Protein AF-A0AAX1EI30-F1 (afdb_monomer)

pLDDT: mean 72.77, std 22.68, range [23.23, 97.69]

Organism: NCBI:txid454

Solvent-accessible surface area (backbone atoms only — not comparable to full-atom values): 12894 Å² total; per-residue (Å²): 139,82,88,81,85,79,92,68,97,64,55,78,73,61,45,62,71,63,44,57,98,33,51,66,46,80,46,47,75,87,53,72,47,40,63,89,72,44,74,90,41,68,55,44,32,42,35,32,79,26,68,71,61,74,42,44,46,60,69,54,32,57,75,72,69,28,45,79,46,69,39,59,49,74,57,14,66,62,52,25,53,49,53,52,52,51,50,56,53,49,28,64,76,66,75,44,86,73,53,33,33,15,39,32,21,72,48,61,39,29,44,40,33,52,51,51,42,46,73,74,67,26,48,74,47,48,30,29,68,69,55,28,72,77,33,85,88,47,80,46,52,63,73,74,73,36,72,81,27,44,21,39,40,51,48,57,74,72,38,78,57,78,96,67,35,38,50,61,50,54,50,49,50,52,51,56,55,60,71,60,47,85,80,65,84,85,72,59,92,82,49,60,87,80,31,82,72,46,61,75,44,71,44,102,88,43,43,38,45,47,53,52,80,65,86,71,80,82,124

Structure (mmCIF, N/CA/C/O backbone):
data_AF-A0AAX1EI30-F1
#
_entry.id   AF-A0AAX1EI30-F1
#
loop_
_atom_site.group_PDB
_atom_site.id
_atom_site.type_symbol
_atom_site.label_atom_id
_atom_site.label_alt_id
_atom_site.label_comp_id
_atom_site.label_asym_id
_atom_site.label_entity_id
_atom_site.label_seq_id
_atom_site.pdbx_PDB_ins_code
_atom_site.Cartn_x
_atom_site.Cartn_y
_atom_site.Cartn_z
_atom_site.occupancy
_atom_site.B_iso_or_equiv
_atom_site.auth_seq_id
_atom_site.auth_comp_id
_atom_site.auth_asym_id
_atom_site.auth_atom_id
_atom_site.pdbx_PDB_model_num
ATOM 1 N N . MET A 1 1 ? -25.349 25.637 19.243 1.00 35.62 1 MET A N 1
ATOM 2 C CA . MET A 1 1 ? -24.523 24.411 19.250 1.00 35.62 1 MET A CA 1
ATOM 3 C C . MET A 1 1 ? -23.379 24.646 18.282 1.00 35.62 1 MET A C 1
ATOM 5 O O . MET A 1 1 ? -23.599 24.624 17.081 1.00 35.62 1 MET A O 1
ATOM 9 N N . GLY A 1 2 ? -22.227 25.076 18.799 1.00 38.25 2 GLY A N 1
ATOM 10 C CA . GLY A 1 2 ? -21.063 25.417 17.982 1.00 38.25 2 GLY A CA 1
ATOM 11 C C . GLY A 1 2 ? -20.111 24.235 17.951 1.00 38.25 2 GLY A C 1
ATOM 12 O O . GLY A 1 2 ? -19.597 23.856 18.999 1.00 38.25 2 GLY A O 1
ATOM 13 N N . ASN A 1 3 ? -19.891 23.660 16.773 1.00 37.97 3 ASN A N 1
ATOM 14 C CA . ASN A 1 3 ? -18.887 22.620 16.581 1.00 37.97 3 ASN A CA 1
ATOM 15 C C . ASN A 1 3 ? -17.507 23.277 16.705 1.00 37.97 3 ASN A C 1
ATOM 17 O O . ASN A 1 3 ? -17.067 23.973 15.790 1.00 37.97 3 ASN A O 1
ATOM 21 N N . ARG A 1 4 ? -16.860 23.123 17.865 1.00 37.84 4 ARG A N 1
ATOM 22 C CA . ARG A 1 4 ? -15.484 23.573 18.085 1.00 37.84 4 ARG A CA 1
ATOM 23 C C . ARG A 1 4 ? -14.547 22.468 17.611 1.00 37.84 4 ARG A C 1
ATOM 25 O O . ARG A 1 4 ? -14.410 21.449 18.275 1.00 37.84 4 ARG A O 1
ATOM 32 N N . TRP A 1 5 ? -13.938 22.671 16.453 1.00 36.72 5 TRP A N 1
ATOM 33 C CA . TRP A 1 5 ? -12.822 21.854 15.993 1.00 36.72 5 TRP A CA 1
ATOM 34 C C . TRP A 1 5 ? -11.542 22.467 16.560 1.00 36.72 5 TRP A C 1
ATOM 36 O O . TRP A 1 5 ? -11.314 23.662 16.375 1.00 36.72 5 TRP A O 1
ATOM 46 N N . PHE A 1 6 ? -10.733 21.674 17.258 1.00 40.47 6 PHE A N 1
ATOM 47 C CA . PHE A 1 6 ? -9.406 22.081 17.710 1.00 40.47 6 PHE A CA 1
ATOM 48 C C . PHE A 1 6 ? -8.364 21.155 17.076 1.00 40.47 6 PHE A C 1
ATOM 50 O O . PHE A 1 6 ? -8.423 19.941 17.254 1.00 40.47 6 PHE A O 1
ATOM 57 N N . GLU A 1 7 ? -7.411 21.728 16.343 1.00 40.75 7 GLU A N 1
ATOM 58 C CA . GLU A 1 7 ? -6.121 21.092 16.069 1.00 40.75 7 GLU A CA 1
ATOM 59 C C . GLU A 1 7 ? -5.206 21.467 17.232 1.00 40.75 7 GLU A C 1
ATOM 61 O O . GLU A 1 7 ? -4.892 22.642 17.418 1.00 40.75 7 GLU A O 1
ATOM 66 N N . ILE A 1 8 ? -4.819 20.498 18.058 1.00 49.53 8 ILE A N 1
ATOM 67 C CA . ILE A 1 8 ? -3.919 20.751 19.181 1.00 49.53 8 ILE A CA 1
ATOM 68 C C . ILE A 1 8 ? -2.704 19.824 19.022 1.00 49.53 8 ILE A C 1
ATOM 70 O O . ILE A 1 8 ? -2.881 18.620 18.808 1.00 49.53 8 ILE A O 1
ATOM 74 N N . PRO A 1 9 ? -1.465 20.328 19.140 1.00 48.88 9 PRO A N 1
ATOM 75 C CA . PRO A 1 9 ? -0.308 19.482 19.389 1.00 48.88 9 PRO A CA 1
ATOM 76 C C . PRO A 1 9 ? -0.346 19.080 20.872 1.00 48.88 9 PRO A C 1
ATOM 78 O O . PRO A 1 9 ? 0.298 19.703 21.708 1.00 48.88 9 PRO A O 1
ATOM 81 N N . ILE A 1 10 ? -1.197 18.112 21.221 1.00 54.22 10 ILE A N 1
ATOM 82 C CA . ILE A 1 10 ? -1.467 17.766 22.624 1.00 54.22 10 ILE A CA 1
ATOM 83 C C . ILE A 1 10 ? -0.343 16.871 23.152 1.00 54.22 10 ILE A C 1
ATOM 85 O O . ILE A 1 10 ? -0.020 15.850 22.539 1.00 54.22 10 ILE A O 1
ATOM 89 N N . LEU A 1 11 ? 0.237 17.224 24.303 1.00 54.97 11 LEU A N 1
ATOM 90 C CA . LEU A 1 11 ? 1.032 16.283 25.096 1.00 54.97 11 LEU A CA 1
ATOM 91 C C . LEU A 1 11 ? 0.137 15.105 25.532 1.00 54.97 11 LEU A C 1
ATOM 93 O O . LEU A 1 11 ? -1.021 15.337 25.861 1.00 54.97 11 LEU A O 1
ATOM 97 N N . PRO A 1 12 ? 0.626 13.854 25.592 1.00 60.31 12 PRO A N 1
ATOM 98 C CA . PRO A 1 12 ? -0.214 12.680 25.870 1.00 60.31 12 PRO A CA 1
ATOM 99 C C . PRO A 1 12 ? -1.155 12.814 27.083 1.00 60.31 12 PRO A C 1
ATOM 101 O O . PRO A 1 12 ? -2.270 12.302 27.045 1.00 60.31 12 PRO A O 1
ATOM 104 N N . ASP A 1 13 ? -0.738 13.547 28.119 1.00 64.06 13 ASP A N 1
ATOM 105 C CA . ASP A 1 13 ? -1.497 13.724 29.362 1.00 64.06 13 ASP A CA 1
ATOM 106 C C . ASP A 1 13 ? -2.661 14.722 29.243 1.00 64.06 13 ASP A C 1
ATOM 108 O O . ASP A 1 13 ? -3.715 14.522 29.845 1.00 64.06 13 ASP A O 1
ATOM 112 N N . GLU A 1 14 ? -2.509 15.778 28.440 1.00 66.81 14 GLU A N 1
ATOM 113 C CA . GLU A 1 14 ? -3.586 16.742 28.178 1.00 66.81 14 GLU A CA 1
ATOM 114 C C . GLU A 1 14 ? -4.668 16.121 27.282 1.00 66.81 14 GLU A C 1
ATOM 116 O O . GLU A 1 14 ? -5.847 16.447 27.408 1.00 66.81 14 GLU A O 1
ATOM 121 N N . LEU A 1 15 ? -4.292 15.170 26.419 1.00 68.69 15 LEU A N 1
ATOM 122 C CA . LEU A 1 15 ? -5.224 14.486 25.526 1.00 68.69 15 LEU A CA 1
ATOM 123 C C . LEU A 1 15 ? -6.219 13.637 26.321 1.00 68.69 15 LEU A C 1
ATOM 125 O O . LEU A 1 15 ? -7.405 13.658 26.010 1.00 68.69 15 LEU A O 1
ATOM 129 N N . LEU A 1 16 ? -5.760 12.953 27.373 1.00 68.88 16 LEU A N 1
ATOM 130 C CA . LEU A 1 16 ? -6.619 12.134 28.235 1.00 68.88 16 LEU A CA 1
ATOM 131 C C . LEU A 1 16 ? -7.741 12.956 28.882 1.00 68.88 16 LEU A C 1
ATOM 133 O O . LEU A 1 16 ? -8.846 12.459 29.032 1.00 68.88 16 LEU A O 1
ATOM 137 N N . GLN A 1 17 ? -7.496 14.223 29.217 1.00 69.94 17 GLN A N 1
ATOM 138 C CA . GLN A 1 17 ? -8.522 15.077 29.828 1.00 69.94 17 GLN A CA 1
ATOM 139 C C . GLN A 1 17 ? -9.542 15.612 28.813 1.00 69.94 17 GLN A C 1
ATOM 141 O O . GLN A 1 17 ? -10.646 15.994 29.187 1.00 69.94 17 GLN A O 1
ATOM 146 N N . ILE A 1 18 ? -9.182 15.661 27.528 1.00 76.19 18 ILE A N 1
ATOM 147 C CA . ILE A 1 18 ? -10.028 16.227 26.467 1.00 76.19 18 ILE A CA 1
ATOM 148 C C . ILE A 1 18 ? -10.999 15.180 25.905 1.00 76.19 18 ILE A C 1
ATOM 150 O O . ILE A 1 18 ? -12.036 15.543 25.356 1.00 76.19 18 ILE A O 1
ATOM 154 N N . LEU A 1 19 ? -10.683 13.889 26.032 1.00 79.50 19 LEU A N 1
ATOM 155 C CA . LEU A 1 19 ? -11.487 12.806 25.455 1.00 79.50 19 LEU A CA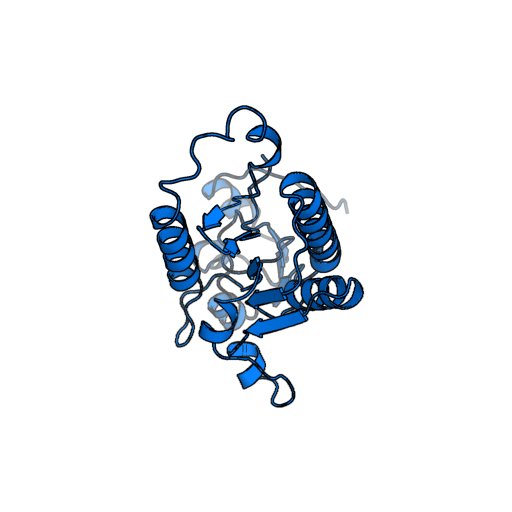 1
ATOM 156 C C . LEU A 1 19 ? -12.787 12.515 26.217 1.00 79.50 19 LEU A C 1
ATOM 158 O O . LEU A 1 19 ? -13.656 11.819 25.684 1.00 79.50 19 LEU A O 1
ATOM 162 N N . ASP A 1 20 ? -12.944 13.044 27.429 1.00 80.88 20 ASP A N 1
ATOM 163 C CA . ASP A 1 20 ? -14.175 12.894 28.201 1.00 80.88 20 ASP A CA 1
ATOM 164 C C . ASP A 1 20 ? -15.367 13.520 27.465 1.00 80.88 20 ASP A C 1
ATOM 166 O O . ASP A 1 20 ? -15.243 14.543 26.796 1.00 80.88 20 ASP A O 1
ATOM 170 N N . ASP A 1 21 ? -16.525 12.865 27.552 1.00 83.31 21 ASP A N 1
ATOM 171 C CA . ASP A 1 21 ? -17.787 13.266 26.909 1.00 83.31 21 ASP A CA 1
ATOM 172 C C . ASP A 1 21 ? -17.789 13.330 25.366 1.00 83.31 21 ASP A C 1
ATOM 174 O O . ASP A 1 21 ? -18.724 13.872 24.770 1.00 83.31 21 ASP A O 1
ATOM 178 N N . HIS A 1 22 ? -16.798 12.738 24.692 1.00 86.81 22 HIS A N 1
ATOM 179 C CA . HIS A 1 22 ? -16.757 12.669 23.228 1.00 86.81 22 HIS A CA 1
ATOM 180 C C . HIS A 1 22 ? -17.094 11.270 22.696 1.00 86.81 22 HIS A C 1
ATOM 182 O O . HIS A 1 22 ? -16.654 10.250 23.220 1.00 86.81 22 HIS A O 1
ATOM 188 N N . ASP A 1 23 ? -17.838 11.229 21.587 1.00 90.06 23 ASP A N 1
ATOM 189 C CA . ASP A 1 23 ? -18.165 9.990 20.868 1.00 90.06 23 ASP A CA 1
ATOM 190 C C . ASP A 1 23 ? -17.142 9.648 19.767 1.00 90.06 23 ASP A C 1
ATOM 192 O O . ASP A 1 23 ? -17.092 8.508 19.295 1.00 90.06 23 ASP A O 1
ATOM 196 N N . VAL A 1 24 ? -16.356 10.630 19.310 1.00 90.81 24 VAL A N 1
ATOM 197 C CA . VAL A 1 24 ? -15.509 10.524 18.112 1.00 90.81 24 VAL A CA 1
ATOM 198 C C . VAL A 1 24 ? -14.105 11.056 18.387 1.00 90.81 24 VAL A C 1
ATOM 200 O O . VAL A 1 24 ? -13.948 12.198 18.807 1.00 90.81 24 VAL A O 1
ATOM 203 N N . LEU A 1 25 ? -13.089 10.258 18.057 1.00 90.31 25 LEU A N 1
ATOM 204 C CA . LEU A 1 25 ? -1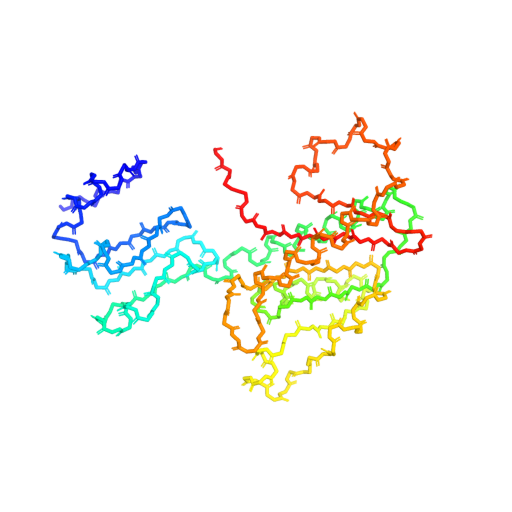1.685 10.668 18.011 1.00 90.31 25 LEU A CA 1
ATOM 205 C C . LEU A 1 25 ? -11.226 10.779 16.553 1.00 90.31 25 LEU A C 1
ATOM 207 O O . LEU A 1 25 ? -11.195 9.775 15.848 1.00 90.31 25 LEU A O 1
ATOM 211 N N . LEU A 1 26 ? -10.834 11.975 16.109 1.00 89.62 26 LEU A N 1
ATOM 212 C CA . LEU A 1 26 ? -10.171 12.187 14.818 1.00 89.62 26 LEU A CA 1
ATOM 213 C C . LEU A 1 26 ? -8.660 12.337 15.034 1.00 89.62 26 LEU A C 1
ATOM 215 O O . LEU A 1 26 ? -8.234 13.185 15.813 1.00 89.62 26 LEU A O 1
ATOM 219 N N . CYS A 1 27 ? -7.848 11.540 14.341 1.00 85.50 27 CYS A N 1
ATOM 220 C CA . CYS A 1 27 ? -6.397 11.547 14.523 1.00 85.50 27 CYS A CA 1
ATOM 221 C C . CYS A 1 27 ? -5.594 11.396 13.221 1.00 85.50 27 CYS A C 1
ATOM 223 O O . CYS A 1 27 ? -6.114 11.092 12.143 1.00 85.50 27 CYS A O 1
ATOM 225 N N . ARG A 1 28 ? -4.280 11.582 13.341 1.00 83.88 28 ARG A N 1
ATOM 226 C CA . ARG A 1 28 ? -3.267 11.311 12.312 1.00 83.88 28 ARG A CA 1
ATOM 227 C C . ARG A 1 28 ? -2.267 10.268 12.825 1.00 83.88 28 ARG A C 1
ATOM 229 O O . ARG A 1 28 ? -2.280 9.930 14.005 1.00 83.88 28 ARG A O 1
ATOM 236 N N . ALA A 1 29 ? -1.377 9.805 11.948 1.00 77.31 29 ALA A N 1
ATOM 237 C CA . ALA A 1 29 ? -0.368 8.775 12.226 1.00 77.31 29 ALA A CA 1
ATOM 238 C C . ALA A 1 29 ? 0.579 9.054 13.415 1.00 77.31 29 ALA A C 1
ATOM 240 O O . ALA A 1 29 ? 1.257 8.147 13.885 1.00 77.31 29 ALA A O 1
ATOM 241 N N . ASN A 1 30 ? 0.645 10.289 13.919 1.00 80.12 30 ASN A N 1
ATOM 242 C CA . ASN A 1 30 ? 1.462 10.639 15.083 1.00 80.12 30 ASN A CA 1
ATOM 243 C C . ASN A 1 30 ? 0.844 10.203 16.425 1.00 80.12 30 ASN A C 1
ATOM 245 O O . ASN A 1 30 ? 1.572 10.090 17.412 1.00 80.12 30 ASN A O 1
ATOM 249 N N . LEU A 1 31 ? -0.466 9.951 16.479 1.00 83.31 31 LEU A N 1
ATOM 250 C CA . LEU A 1 31 ? -1.150 9.534 17.699 1.00 83.31 31 LEU A CA 1
ATOM 251 C C . LEU A 1 31 ? -1.279 8.012 17.758 1.00 83.31 31 LEU A C 1
ATOM 253 O O . LEU A 1 31 ? -1.947 7.420 16.920 1.00 83.31 31 LEU A O 1
ATOM 257 N N . HIS A 1 32 ? -0.722 7.381 18.788 1.00 86.75 32 HIS A N 1
ATOM 258 C CA . HIS A 1 32 ? -0.932 5.952 19.017 1.00 86.75 32 HIS A CA 1
ATOM 259 C C . HIS A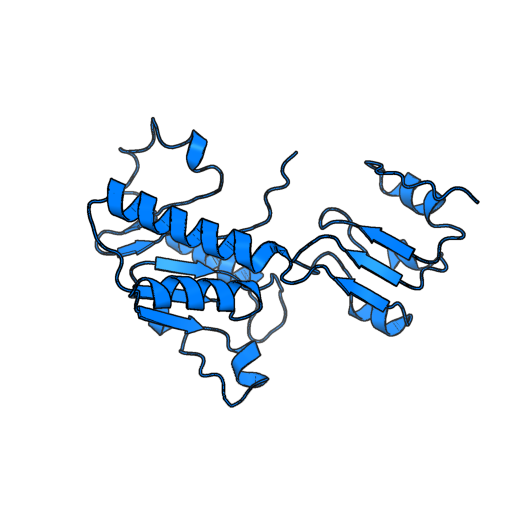 1 32 ? -2.277 5.733 19.714 1.00 86.75 32 HIS A C 1
ATOM 261 O O . HIS A 1 32 ? -2.434 6.051 20.892 1.00 86.75 32 HIS A O 1
ATOM 267 N N . VAL A 1 33 ? -3.250 5.191 18.984 1.00 90.31 33 VAL A N 1
ATOM 268 C CA . VAL A 1 33 ? -4.594 4.917 19.498 1.00 90.31 33 VAL A CA 1
ATOM 269 C C . VAL A 1 33 ? -4.648 3.475 19.985 1.00 90.31 33 VAL A C 1
ATOM 271 O O . VAL A 1 33 ? -4.705 2.542 19.187 1.00 90.31 33 VAL A O 1
ATOM 274 N N . ASN A 1 34 ? -4.611 3.292 21.302 1.00 90.94 34 ASN A N 1
ATOM 275 C CA . ASN A 1 34 ? -4.540 1.981 21.942 1.00 90.94 34 ASN A CA 1
ATOM 276 C C . ASN A 1 34 ? -5.448 1.895 23.181 1.00 90.94 34 ASN A C 1
ATOM 278 O O . ASN A 1 34 ? -6.142 2.849 23.541 1.00 90.94 34 ASN A O 1
ATOM 282 N N . ALA A 1 35 ? -5.411 0.745 23.857 1.00 91.25 35 ALA A N 1
ATOM 283 C CA . ALA A 1 35 ? -6.164 0.521 25.086 1.00 91.25 35 ALA A CA 1
ATOM 284 C C . ALA A 1 35 ? -5.883 1.574 26.171 1.00 91.25 35 ALA A C 1
ATOM 286 O O . ALA A 1 35 ? -6.810 2.021 26.836 1.00 91.25 35 ALA A O 1
ATOM 287 N N . GLN A 1 36 ? -4.626 1.995 26.342 1.00 89.12 36 GLN A N 1
ATOM 288 C CA . GLN A 1 36 ? -4.257 2.992 27.350 1.00 89.12 36 GLN A CA 1
ATOM 289 C C . GLN A 1 36 ? -4.923 4.343 27.078 1.00 89.12 36 GLN A C 1
ATOM 291 O O . GLN A 1 36 ? -5.389 4.978 28.018 1.00 89.12 36 GLN A O 1
ATOM 296 N N . LEU A 1 37 ? -5.004 4.745 25.806 1.00 88.38 37 LEU A N 1
ATOM 297 C CA . LEU A 1 37 ? -5.654 5.989 25.413 1.00 88.38 37 LEU A CA 1
ATOM 298 C C . LEU A 1 37 ? -7.174 5.935 25.583 1.00 88.38 37 LEU A C 1
ATOM 300 O O . LEU A 1 37 ? -7.767 6.956 25.883 1.00 88.38 37 LEU A O 1
ATOM 304 N N . LEU A 1 38 ? -7.813 4.783 25.353 1.00 90.31 38 LEU A N 1
ATOM 305 C CA . LEU A 1 38 ? -9.271 4.709 25.184 1.00 90.31 38 LEU A CA 1
ATOM 306 C C . LEU A 1 38 ? -10.040 4.096 26.363 1.00 90.31 38 LEU A C 1
ATOM 308 O O . LEU A 1 38 ? -11.245 4.299 26.455 1.00 90.31 38 LEU A O 1
ATOM 312 N N . LYS A 1 39 ? -9.392 3.334 27.255 1.00 87.62 39 LYS A N 1
ATOM 313 C CA . LYS A 1 39 ? -10.055 2.500 28.284 1.00 87.62 39 LYS A CA 1
ATOM 314 C C . LYS A 1 39 ? -11.037 3.242 29.196 1.00 87.62 39 LYS A C 1
ATOM 316 O O . LYS A 1 39 ? -11.951 2.614 29.725 1.00 87.62 39 LYS A O 1
ATOM 321 N N . HIS A 1 40 ? -10.840 4.540 29.405 1.00 86.75 40 HIS A N 1
ATOM 322 C CA . HIS A 1 40 ? -11.641 5.345 30.328 1.00 86.75 40 HIS A CA 1
ATOM 323 C C . HIS A 1 40 ? -12.588 6.331 29.633 1.00 86.75 40 HIS A C 1
ATOM 325 O O . HIS A 1 40 ? -13.265 7.086 30.323 1.00 86.75 40 HIS A O 1
ATOM 331 N N . HIS A 1 41 ? -12.694 6.288 28.301 1.00 87.19 41 HIS A N 1
ATOM 332 C CA . HIS A 1 41 ? -13.509 7.228 27.530 1.00 87.19 41 HIS A CA 1
ATOM 333 C C . HIS A 1 41 ? -14.615 6.519 26.744 1.00 87.19 41 HIS A C 1
ATOM 335 O O . HIS A 1 41 ? -14.501 5.351 26.378 1.00 87.19 41 HIS A O 1
ATOM 341 N N . GLN A 1 42 ? -15.694 7.246 26.447 1.00 87.75 42 GLN A N 1
ATOM 342 C CA . GLN A 1 42 ? -16.891 6.721 25.773 1.00 87.75 42 GLN A CA 1
ATOM 343 C C . GLN A 1 42 ? -16.806 6.787 24.236 1.00 87.75 42 GLN A C 1
ATOM 345 O O . GLN A 1 42 ? -17.820 6.913 23.550 1.00 87.75 42 GLN A O 1
ATOM 350 N N . ILE A 1 43 ? -15.595 6.688 23.685 1.00 92.94 43 ILE A N 1
ATOM 351 C CA . ILE A 1 43 ? -15.351 6.791 22.244 1.00 92.94 43 ILE A CA 1
ATOM 352 C C . ILE A 1 43 ? -16.050 5.641 21.511 1.00 92.94 43 ILE A C 1
ATOM 354 O O . ILE A 1 43 ? -15.813 4.471 21.797 1.00 92.94 43 ILE A O 1
ATOM 358 N N . LYS A 1 44 ? -16.879 5.979 20.520 1.00 93.25 44 LYS A N 1
ATOM 359 C CA . LYS A 1 44 ? -17.598 5.035 19.646 1.00 93.25 44 LYS A CA 1
ATOM 360 C C . LYS A 1 44 ? -16.981 4.948 18.255 1.00 93.25 44 LYS A C 1
ATOM 362 O O . LYS A 1 44 ? -17.092 3.914 17.595 1.00 93.25 44 LYS A O 1
ATOM 367 N N . PHE A 1 45 ? -16.320 6.017 17.815 1.00 94.31 45 PHE A N 1
ATOM 368 C CA . PHE A 1 45 ? -15.691 6.104 16.503 1.00 94.31 45 PHE A CA 1
ATOM 369 C C . PHE A 1 45 ? -14.263 6.629 16.609 1.00 94.31 45 PHE A C 1
ATOM 371 O O . PHE A 1 45 ? -14.005 7.642 17.255 1.00 94.31 45 PHE A O 1
ATOM 378 N N . VAL A 1 46 ? -13.346 5.979 15.903 1.00 93.62 46 VAL A N 1
ATOM 379 C CA . VAL A 1 46 ? -12.002 6.495 15.640 1.00 93.62 46 VAL A CA 1
ATOM 380 C C . VAL A 1 46 ? -11.911 6.757 14.147 1.00 93.62 46 VAL A C 1
ATOM 382 O O . VAL A 1 46 ? -12.103 5.848 13.347 1.00 93.62 46 VAL A O 1
ATOM 385 N N . ALA A 1 47 ? -11.631 7.993 13.761 1.00 91.38 47 ALA A N 1
ATOM 386 C CA . ALA A 1 47 ? -11.390 8.387 12.386 1.00 91.38 47 ALA A CA 1
ATOM 387 C C . ALA A 1 47 ? -9.920 8.768 12.211 1.00 91.38 47 ALA A C 1
ATOM 389 O O . ALA A 1 47 ? -9.364 9.480 13.044 1.00 91.38 47 ALA A O 1
ATOM 390 N N . THR A 1 48 ? -9.285 8.335 11.122 1.00 87.25 48 THR A N 1
ATOM 391 C CA . THR A 1 48 ? -7.917 8.756 10.813 1.00 87.25 48 THR A CA 1
ATOM 392 C C . THR A 1 48 ? -7.775 9.351 9.421 1.00 87.25 48 THR A C 1
ATOM 394 O O . THR A 1 48 ? -8.181 8.756 8.420 1.00 87.25 48 THR A O 1
ATOM 397 N N . ALA A 1 49 ? -7.156 10.531 9.373 1.00 83.69 49 ALA A N 1
ATOM 398 C CA . ALA A 1 49 ? -6.772 11.234 8.151 1.00 83.69 49 ALA A CA 1
ATOM 399 C C . ALA A 1 49 ? -5.392 10.772 7.638 1.00 83.69 49 ALA A C 1
ATOM 401 O O . ALA A 1 49 ? -4.604 11.570 7.137 1.00 83.69 49 ALA A O 1
ATOM 402 N N . SER A 1 50 ? -5.094 9.482 7.795 1.00 76.88 50 SER A N 1
ATOM 403 C CA . SER A 1 50 ? -3.852 8.844 7.361 1.00 76.88 50 SER A CA 1
ATOM 404 C C . SER A 1 50 ? -4.159 7.629 6.490 1.00 76.88 50 SER A C 1
ATOM 406 O O . SER A 1 50 ? -5.216 7.002 6.606 1.00 76.88 50 SER A O 1
ATOM 408 N N . SER A 1 51 ? -3.234 7.320 5.580 1.00 73.38 51 SER A N 1
ATOM 409 C CA . SER A 1 51 ? -3.356 6.168 4.680 1.00 73.38 51 SER A CA 1
ATOM 410 C C . SER A 1 51 ? -3.055 4.840 5.389 1.00 73.38 51 SER A C 1
ATOM 412 O O . SER A 1 51 ? -3.707 3.827 5.114 1.00 73.38 51 SER A O 1
ATOM 414 N N . GLY A 1 52 ? -2.093 4.866 6.318 1.00 75.06 52 GLY A N 1
ATOM 415 C CA . GLY A 1 52 ? -1.767 3.783 7.244 1.00 75.06 52 GLY A CA 1
ATOM 416 C C . GLY A 1 52 ? -2.659 3.779 8.486 1.00 75.06 52 GLY A C 1
ATOM 417 O O . GLY A 1 52 ? -3.267 4.788 8.836 1.00 75.06 52 GLY A O 1
ATOM 418 N N . ILE A 1 53 ? -2.742 2.617 9.135 1.00 84.06 53 ILE A N 1
ATOM 419 C CA . ILE A 1 53 ? -3.504 2.388 10.378 1.00 84.06 53 ILE A CA 1
ATOM 420 C C . ILE A 1 53 ? -2.686 1.582 11.401 1.00 84.06 53 ILE A C 1
ATOM 422 O O . ILE A 1 53 ? -3.242 0.959 12.300 1.00 84.06 53 ILE A O 1
ATOM 426 N N . ASP A 1 54 ? -1.363 1.530 11.233 1.00 83.69 54 ASP A N 1
ATOM 427 C CA . ASP A 1 54 ? -0.435 0.807 12.110 1.00 83.69 54 ASP A CA 1
ATOM 428 C C . ASP A 1 54 ? -0.281 1.459 13.492 1.00 83.69 54 ASP A C 1
ATOM 430 O O . ASP A 1 54 ? 0.064 0.775 14.453 1.00 83.69 54 ASP A O 1
ATOM 434 N N . HIS A 1 55 ? -0.622 2.743 1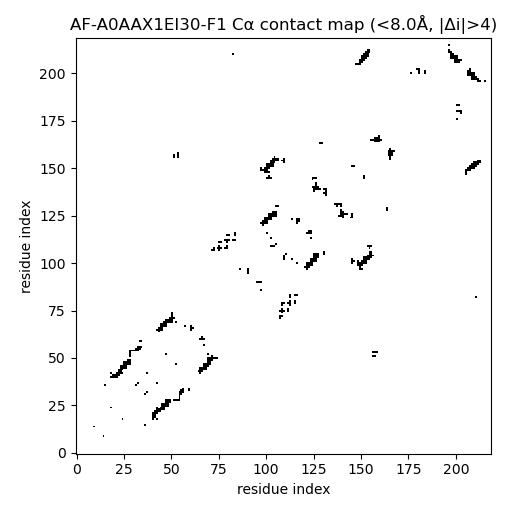3.617 1.00 83.81 55 HIS A N 1
ATOM 435 C CA . HIS A 1 55 ? -0.728 3.474 14.883 1.00 83.81 55 HIS A CA 1
ATOM 436 C C . HIS A 1 55 ? -2.027 3.192 15.656 1.00 83.81 55 HIS A C 1
ATOM 438 O O . HIS A 1 55 ? -2.219 3.752 16.735 1.00 83.81 55 HIS A O 1
ATOM 444 N N . ILE A 1 56 ? -2.929 2.358 15.122 1.00 90.50 56 ILE A N 1
ATOM 445 C CA . ILE A 1 56 ? -4.245 2.071 15.707 1.00 90.50 56 ILE A CA 1
ATOM 446 C C . ILE A 1 56 ? -4.346 0.592 16.082 1.00 90.50 56 ILE A C 1
ATOM 448 O O . ILE A 1 56 ? -4.228 -0.297 15.233 1.00 90.50 56 ILE A O 1
ATOM 452 N N . ASP A 1 57 ? -4.647 0.332 17.352 1.00 91.94 57 ASP A N 1
ATOM 453 C CA . ASP A 1 57 ? -4.927 -1.001 17.884 1.00 91.94 57 ASP A CA 1
ATOM 454 C C . ASP A 1 57 ? -6.316 -1.493 17.438 1.00 91.94 57 ASP A C 1
ATOM 456 O O . ASP A 1 57 ? -7.330 -1.340 18.121 1.00 91.94 57 ASP A O 1
ATOM 460 N N . GLN A 1 58 ? -6.364 -2.061 16.234 1.00 92.38 58 GLN A N 1
ATOM 461 C CA . GLN A 1 58 ? -7.591 -2.562 15.607 1.00 92.38 58 GLN A CA 1
ATOM 462 C C . GLN A 1 58 ? -8.240 -3.706 16.393 1.00 92.38 58 GLN A C 1
ATOM 464 O O . GLN A 1 58 ? -9.468 -3.818 16.395 1.00 92.38 58 GLN A O 1
ATOM 469 N N . ASP A 1 59 ? -7.436 -4.539 17.055 1.00 93.12 59 ASP A N 1
ATOM 470 C CA . ASP A 1 59 ? -7.942 -5.656 17.848 1.00 93.12 59 ASP A CA 1
ATOM 471 C C . ASP A 1 59 ? -8.654 -5.130 19.098 1.00 93.12 59 ASP A C 1
ATOM 473 O O . ASP A 1 59 ? -9.766 -5.570 19.406 1.00 93.12 59 ASP A O 1
ATOM 477 N N . TYR A 1 60 ? -8.081 -4.115 19.754 1.00 94.56 60 TYR A N 1
ATOM 478 C CA . TYR A 1 60 ? -8.739 -3.418 20.853 1.00 94.56 60 TYR A CA 1
ATOM 479 C C . TYR A 1 60 ? -10.024 -2.709 20.410 1.00 94.56 60 TYR A C 1
ATOM 481 O O . TYR A 1 60 ? -11.063 -2.896 21.048 1.00 94.56 60 TYR A O 1
ATOM 489 N N . LEU A 1 61 ? -9.994 -1.941 19.309 1.00 95.50 61 LEU A N 1
ATOM 490 C CA . LEU A 1 61 ? -11.195 -1.255 18.808 1.00 95.50 61 LEU A CA 1
ATOM 491 C C . LEU A 1 61 ? -12.329 -2.251 18.550 1.00 95.50 61 LEU A C 1
ATOM 493 O O . LEU A 1 61 ? -13.455 -2.045 19.002 1.00 95.50 61 LEU A O 1
ATOM 497 N N . LYS A 1 62 ? -12.016 -3.376 17.900 1.00 95.19 62 LYS A N 1
ATOM 498 C CA . LYS A 1 62 ? -12.980 -4.444 17.634 1.00 95.19 62 LYS A CA 1
ATOM 499 C C . LYS A 1 62 ? -13.530 -5.057 18.924 1.00 95.19 62 LYS A C 1
ATOM 501 O O . LYS A 1 62 ? -14.734 -5.283 19.009 1.00 95.19 62 LYS A O 1
ATOM 506 N N . ALA A 1 63 ? -12.677 -5.310 19.918 1.00 95.94 63 ALA A N 1
ATOM 507 C CA . ALA A 1 63 ? -13.088 -5.872 21.205 1.00 95.94 63 ALA A CA 1
ATOM 508 C C . ALA A 1 63 ? -14.017 -4.939 22.001 1.00 95.94 63 ALA A C 1
ATOM 510 O O . ALA A 1 63 ? -14.887 -5.421 22.721 1.00 95.94 63 ALA A O 1
ATOM 511 N N . GLN A 1 64 ? -13.853 -3.621 21.857 1.00 95.56 64 GLN A N 1
ATOM 512 C CA . GLN A 1 64 ? -14.685 -2.609 22.518 1.00 95.56 64 GLN A CA 1
ATOM 513 C C . GLN A 1 64 ? -15.894 -2.154 21.682 1.00 95.56 64 GLN A C 1
ATOM 515 O O . GLN A 1 64 ? -16.661 -1.306 22.127 1.00 95.56 64 GLN A O 1
ATOM 520 N N . GLY A 1 65 ? -16.081 -2.688 20.469 1.00 95.50 65 GLY A N 1
ATOM 521 C CA . GLY A 1 65 ? -17.160 -2.257 19.573 1.00 95.50 65 GLY A CA 1
ATOM 522 C C . GLY A 1 65 ? -16.980 -0.840 19.011 1.00 95.50 65 GLY A C 1
ATOM 523 O O . GLY A 1 65 ? -17.957 -0.213 18.607 1.00 95.50 65 GLY A O 1
ATOM 524 N N . ILE A 1 66 ? -15.745 -0.335 18.973 1.00 95.88 66 ILE A N 1
ATOM 525 C CA . ILE A 1 66 ? -15.402 0.989 18.448 1.00 95.88 66 ILE A CA 1
ATOM 526 C C . ILE A 1 66 ? -15.183 0.883 16.937 1.00 95.88 66 ILE A C 1
ATOM 528 O O . ILE A 1 66 ? -14.406 0.057 16.455 1.00 95.88 66 ILE A O 1
ATOM 532 N N . THR A 1 67 ? -15.857 1.736 16.168 1.00 96.75 67 THR A N 1
ATOM 533 C CA . THR A 1 67 ? -15.775 1.721 14.702 1.00 96.75 67 THR A CA 1
ATOM 534 C C . THR A 1 67 ? -14.572 2.522 14.210 1.00 96.75 67 THR A C 1
ATOM 536 O O . THR A 1 67 ? -14.432 3.700 14.538 1.00 96.75 67 THR A O 1
ATOM 539 N N . LEU A 1 68 ? -13.732 1.907 13.374 1.00 94.62 68 LEU A N 1
ATOM 540 C CA . LEU A 1 68 ? -12.617 2.577 12.703 1.00 94.62 68 LEU A CA 1
ATOM 541 C C . LEU A 1 68 ? -13.029 3.095 11.316 1.00 94.62 68 LEU A C 1
ATOM 543 O O . LEU A 1 68 ? -13.446 2.323 10.454 1.00 94.62 68 LEU A O 1
ATOM 547 N N . LEU A 1 69 ? -12.835 4.391 11.085 1.00 91.75 69 LEU A N 1
ATOM 548 C CA . LEU A 1 69 ? -12.963 5.064 9.796 1.00 91.75 69 LEU A CA 1
ATOM 549 C C . LEU A 1 69 ? -11.567 5.488 9.324 1.00 91.75 69 LEU A C 1
ATOM 551 O O . LEU A 1 69 ? -10.869 6.230 10.008 1.00 91.75 69 LEU A O 1
ATOM 555 N N . SER A 1 70 ? -11.138 5.027 8.151 1.00 85.69 70 SER A N 1
ATOM 556 C CA . SER A 1 70 ? -9.808 5.355 7.614 1.00 85.69 70 SER A CA 1
ATOM 557 C C . SER A 1 70 ? -9.909 6.079 6.280 1.00 85.69 70 SER A C 1
ATOM 559 O O . SER A 1 70 ? -10.750 5.728 5.453 1.00 85.69 70 SER A O 1
ATOM 561 N N . ALA A 1 71 ? -8.997 7.019 6.034 1.00 84.81 71 ALA A N 1
ATOM 562 C CA . ALA A 1 71 ? -8.808 7.671 4.738 1.00 84.81 71 ALA A CA 1
ATOM 563 C C . ALA A 1 71 ? -7.983 6.811 3.753 1.00 84.81 71 ALA A C 1
ATOM 565 O O . ALA A 1 71 ? -7.253 7.330 2.902 1.00 84.81 71 ALA A O 1
ATOM 566 N N . LYS A 1 72 ? -8.064 5.480 3.872 1.00 82.25 72 LYS A N 1
ATOM 567 C CA . LYS A 1 72 ? -7.311 4.539 3.040 1.00 82.25 72 LYS A CA 1
ATOM 568 C C . LYS A 1 72 ? -7.582 4.811 1.558 1.00 82.25 72 LYS A C 1
ATOM 570 O O . LYS A 1 72 ? -8.726 4.859 1.125 1.00 82.25 72 LYS A O 1
ATOM 575 N N . GLY A 1 73 ? -6.513 4.984 0.782 1.00 81.81 73 GLY A N 1
ATOM 576 C CA . GLY A 1 73 ? -6.592 5.236 -0.660 1.00 81.81 73 GLY A CA 1
ATOM 577 C C . GLY A 1 73 ? -6.870 6.686 -1.064 1.00 81.81 73 GLY A C 1
ATOM 578 O O . GLY A 1 73 ? -6.773 6.989 -2.251 1.00 81.81 73 GLY A O 1
ATOM 579 N N . ALA A 1 74 ? -7.125 7.605 -0.124 1.00 84.25 74 ALA A N 1
ATOM 580 C CA . ALA A 1 74 ? -7.405 9.010 -0.445 1.00 84.25 74 ALA A CA 1
ATOM 581 C C . ALA A 1 74 ? -6.259 9.697 -1.217 1.00 84.25 74 ALA A C 1
ATOM 583 O O . ALA A 1 74 ? -6.497 10.572 -2.045 1.00 84.25 74 ALA A O 1
ATOM 584 N N . ASN A 1 75 ? -5.015 9.265 -0.995 1.00 82.12 75 ASN A N 1
ATOM 585 C CA . ASN A 1 75 ? -3.823 9.771 -1.679 1.00 82.12 75 ASN A CA 1
ATOM 586 C C . ASN A 1 75 ? -3.393 8.931 -2.899 1.00 82.12 75 ASN A C 1
ATOM 588 O O . ASN A 1 75 ? -2.386 9.256 -3.527 1.00 82.12 75 ASN A O 1
ATOM 592 N N . ALA A 1 76 ? -4.121 7.868 -3.263 1.00 85.25 76 ALA A N 1
ATOM 593 C CA . ALA A 1 76 ? -3.659 6.887 -4.249 1.00 85.25 76 ALA A CA 1
ATOM 594 C C . ALA A 1 76 ? -3.372 7.497 -5.628 1.00 85.25 76 ALA A C 1
ATOM 596 O O . ALA A 1 76 ? -2.347 7.189 -6.235 1.00 85.25 76 ALA A O 1
ATOM 597 N N . THR A 1 77 ? -4.237 8.397 -6.103 1.00 89.62 77 THR A N 1
ATOM 598 C CA . THR A 1 77 ? -4.029 9.111 -7.372 1.00 89.62 77 THR A CA 1
ATOM 599 C C . THR A 1 77 ? -2.784 9.993 -7.318 1.00 89.62 77 THR A C 1
ATOM 601 O O . THR A 1 77 ? -1.935 9.901 -8.200 1.00 89.62 77 THR A O 1
ATOM 604 N N . ALA A 1 78 ? -2.635 10.789 -6.254 1.00 83.69 78 ALA A N 1
ATOM 605 C CA . ALA A 1 78 ? -1.497 11.690 -6.094 1.00 83.69 78 ALA A CA 1
ATOM 606 C C . ALA A 1 78 ? -0.165 10.924 -6.035 1.00 83.69 78 ALA A C 1
ATOM 608 O O . ALA A 1 78 ? 0.804 11.320 -6.678 1.00 83.69 78 ALA A O 1
ATOM 609 N N . VAL A 1 79 ? -0.125 9.788 -5.327 1.00 81.88 79 VAL A N 1
ATOM 610 C CA . VAL A 1 79 ? 1.066 8.927 -5.276 1.00 81.88 79 VAL A CA 1
ATOM 611 C C . VAL A 1 79 ? 1.376 8.333 -6.651 1.00 81.88 79 VAL A C 1
ATOM 613 O O . VAL A 1 79 ? 2.535 8.324 -7.056 1.00 81.88 79 VAL A O 1
ATOM 616 N N . ALA A 1 80 ? 0.371 7.870 -7.398 1.00 86.81 80 ALA A N 1
ATOM 617 C CA . ALA A 1 80 ? 0.589 7.311 -8.731 1.00 86.81 80 ALA A CA 1
ATOM 618 C C . ALA A 1 80 ? 1.136 8.353 -9.726 1.00 86.81 80 ALA A C 1
ATOM 620 O O . ALA A 1 80 ? 2.040 8.051 -10.512 1.00 86.81 80 ALA A O 1
ATOM 621 N N . ASP A 1 81 ? 0.642 9.590 -9.658 1.00 87.69 81 ASP A N 1
ATOM 622 C CA . ASP A 1 81 ? 1.124 10.702 -10.483 1.00 87.69 81 ASP A CA 1
ATOM 623 C C . ASP A 1 81 ? 2.549 11.127 -10.078 1.00 87.69 81 ASP A C 1
ATOM 625 O O . ASP A 1 81 ? 3.402 11.377 -10.937 1.00 87.69 81 ASP A O 1
ATOM 629 N N . TYR A 1 82 ? 2.847 11.126 -8.775 1.00 82.81 82 TYR A N 1
ATOM 630 C CA . TYR A 1 82 ? 4.188 11.383 -8.252 1.00 82.81 82 TYR A CA 1
ATOM 631 C C . TYR A 1 82 ? 5.202 10.327 -8.707 1.00 82.81 82 TYR A C 1
ATOM 633 O O . TYR A 1 82 ? 6.256 10.682 -9.234 1.00 82.81 82 TYR A O 1
ATOM 641 N N . VAL A 1 83 ? 4.877 9.037 -8.563 1.00 83.31 83 VAL A N 1
ATOM 642 C CA . VAL A 1 83 ? 5.719 7.920 -9.024 1.00 83.31 83 VAL A CA 1
ATOM 643 C C . VAL A 1 83 ? 6.036 8.079 -10.509 1.00 83.31 83 VAL A C 1
ATOM 645 O O . VAL A 1 83 ? 7.201 8.045 -10.895 1.00 83.31 83 VAL A O 1
ATOM 648 N N . THR A 1 84 ? 5.016 8.344 -11.327 1.00 86.81 84 THR A N 1
ATOM 649 C CA . THR A 1 84 ? 5.173 8.553 -12.775 1.00 86.81 84 THR A CA 1
ATOM 650 C C . THR A 1 84 ? 6.112 9.726 -13.079 1.00 86.81 84 THR A C 1
ATOM 652 O O . THR A 1 84 ? 7.017 9.605 -13.903 1.00 86.81 84 THR A O 1
ATOM 655 N N . SER A 1 85 ? 5.950 10.843 -12.364 1.00 86.38 85 SER A N 1
ATOM 656 C CA . SER A 1 85 ? 6.804 12.030 -12.509 1.00 86.38 85 SER A CA 1
ATOM 657 C C . SER A 1 85 ? 8.261 11.750 -12.129 1.00 86.38 85 SER A C 1
ATOM 659 O O . SER A 1 85 ? 9.181 12.213 -12.804 1.00 86.38 85 SER A O 1
ATOM 661 N N . CYS A 1 86 ? 8.485 10.953 -11.082 1.00 81.12 86 CYS A N 1
ATOM 662 C CA . CYS A 1 86 ? 9.823 10.549 -10.659 1.00 81.12 86 CYS A CA 1
ATOM 663 C C . CYS A 1 86 ? 10.509 9.681 -11.714 1.00 81.12 86 CYS A C 1
ATOM 665 O O . CYS A 1 86 ? 11.676 9.912 -12.017 1.00 81.12 86 CYS A O 1
ATOM 667 N N . LEU A 1 87 ? 9.795 8.722 -12.310 1.00 81.06 87 LEU A N 1
ATOM 668 C CA . LEU A 1 87 ? 10.353 7.895 -13.382 1.00 81.06 87 LEU A CA 1
ATOM 669 C C . LEU A 1 87 ? 10.733 8.742 -14.597 1.00 81.06 87 LEU A C 1
ATOM 671 O O . LEU A 1 87 ? 11.859 8.631 -15.069 1.00 81.06 87 LEU A O 1
ATOM 675 N N . ALA A 1 88 ? 9.862 9.659 -15.030 1.00 84.38 88 ALA A N 1
ATOM 676 C CA . ALA A 1 88 ? 10.156 10.563 -16.142 1.00 84.38 88 ALA A CA 1
ATOM 677 C C . ALA A 1 88 ? 11.380 11.458 -15.864 1.00 84.38 88 ALA A C 1
ATOM 679 O O . ALA A 1 88 ? 12.238 11.652 -16.730 1.00 84.38 88 ALA A O 1
ATOM 680 N N . PHE A 1 89 ? 11.496 11.986 -14.640 1.00 80.94 89 PHE A N 1
ATOM 681 C CA . PHE A 1 89 ? 12.673 12.747 -14.223 1.00 80.94 89 PHE A CA 1
ATOM 682 C C . PHE A 1 89 ? 13.939 11.890 -14.291 1.00 80.94 89 PHE A C 1
ATOM 684 O O . PHE A 1 89 ? 14.973 12.338 -14.788 1.00 80.94 89 PHE A O 1
ATOM 691 N N . VAL A 1 90 ? 13.871 10.653 -13.812 1.00 76.56 90 VAL A N 1
ATOM 692 C CA . VAL A 1 90 ? 15.029 9.770 -13.770 1.00 76.56 90 VAL A CA 1
ATOM 693 C C . VAL A 1 90 ? 15.441 9.292 -15.164 1.00 76.56 90 VAL A C 1
ATOM 695 O O . VAL A 1 90 ? 16.630 9.346 -15.472 1.00 76.56 90 VAL A O 1
ATOM 698 N N . GLU A 1 91 ? 14.501 8.932 -16.040 1.00 79.81 91 GLU A N 1
ATOM 699 C CA . GLU A 1 91 ? 14.795 8.617 -17.446 1.00 79.81 91 GLU A CA 1
ATOM 700 C C . GLU A 1 91 ? 15.522 9.775 -18.140 1.00 79.81 91 GLU A C 1
ATOM 702 O O . GLU A 1 91 ? 16.530 9.564 -18.820 1.00 79.81 91 GLU A O 1
ATOM 707 N N . LYS A 1 92 ? 15.058 11.013 -17.914 1.00 80.75 92 LYS A N 1
ATOM 708 C CA . LYS A 1 92 ? 15.672 12.222 -18.476 1.00 80.75 92 LYS A CA 1
ATOM 709 C C . LYS A 1 92 ? 17.108 12.424 -17.990 1.00 80.75 92 LYS A C 1
ATOM 711 O O . LYS A 1 92 ? 17.976 12.757 -18.794 1.00 80.75 92 LYS A O 1
ATOM 716 N N . ASN A 1 93 ? 17.363 12.246 -16.694 1.00 76.19 93 ASN A N 1
ATOM 717 C CA . ASN A 1 93 ? 18.689 12.479 -16.112 1.00 76.19 93 ASN A CA 1
ATOM 718 C C . ASN A 1 93 ? 19.679 11.350 -16.419 1.00 76.19 93 ASN A C 1
ATOM 720 O O . ASN A 1 93 ? 20.864 11.610 -16.601 1.00 76.19 93 ASN A O 1
ATOM 724 N N . LEU A 1 94 ? 19.204 10.107 -16.498 1.00 75.00 94 LEU A N 1
ATOM 725 C CA . LEU A 1 94 ? 20.043 8.950 -16.811 1.00 75.00 94 LEU A CA 1
ATOM 726 C C . LEU A 1 94 ? 20.169 8.677 -18.309 1.00 75.00 94 LEU A C 1
ATOM 728 O O . LEU A 1 94 ? 20.956 7.814 -18.692 1.00 75.00 94 LEU A O 1
ATOM 732 N N . GLN A 1 95 ? 19.390 9.373 -19.143 1.00 82.81 95 GLN A N 1
ATOM 733 C CA . GLN A 1 95 ? 19.310 9.146 -20.590 1.00 82.81 95 GLN A CA 1
ATOM 734 C C . GLN A 1 95 ? 19.050 7.668 -20.933 1.00 82.81 95 GLN A C 1
ATOM 736 O O . GLN A 1 95 ? 19.542 7.136 -21.928 1.00 82.81 95 GLN A O 1
ATOM 741 N N . ARG A 1 96 ? 18.277 6.986 -20.081 1.00 77.88 96 ARG A N 1
ATOM 742 C CA . ARG A 1 96 ? 17.935 5.566 -20.191 1.00 77.88 96 ARG A CA 1
ATOM 743 C C . ARG A 1 96 ? 16.440 5.410 -19.990 1.00 77.88 96 ARG A C 1
ATOM 745 O O . ARG A 1 96 ? 15.907 5.932 -19.021 1.00 77.88 96 ARG A O 1
ATOM 752 N N . SER A 1 97 ? 15.805 4.636 -20.864 1.00 83.62 97 SER A N 1
ATOM 753 C CA . SER A 1 97 ? 14.398 4.282 -20.701 1.00 83.62 97 SER A CA 1
ATOM 754 C C . SER A 1 97 ? 14.214 3.165 -19.669 1.00 83.62 97 SER A C 1
ATOM 756 O O . SER A 1 97 ? 14.986 2.201 -19.638 1.00 83.62 97 SER A O 1
ATOM 758 N N . ILE A 1 98 ? 13.189 3.313 -18.838 1.00 84.62 98 ILE A N 1
ATOM 759 C CA . ILE A 1 98 ? 12.688 2.343 -17.871 1.00 84.62 98 ILE A CA 1
ATOM 760 C C . ILE A 1 98 ? 11.619 1.521 -18.584 1.00 84.62 98 ILE A C 1
ATOM 762 O O . ILE A 1 98 ? 10.623 2.065 -19.054 1.00 84.62 98 ILE A O 1
ATOM 766 N N . LYS A 1 99 ? 11.822 0.205 -18.679 1.00 89.94 99 LYS A N 1
ATOM 767 C CA . LYS A 1 99 ? 10.899 -0.691 -19.387 1.00 89.94 99 LYS A CA 1
ATOM 768 C C . LYS A 1 99 ? 10.132 -1.617 -18.465 1.00 89.94 99 LYS A C 1
ATOM 770 O O . LYS A 1 99 ? 9.071 -2.088 -18.847 1.00 89.94 99 LYS A O 1
ATOM 775 N N . SER A 1 100 ? 10.644 -1.862 -17.263 1.00 90.62 100 SER A N 1
ATOM 776 C CA . SER A 1 100 ? 10.064 -2.821 -16.326 1.00 90.62 100 SER A CA 1
ATOM 777 C C . SER A 1 100 ? 9.984 -2.278 -14.900 1.00 90.62 100 SER A C 1
ATOM 779 O O . SER A 1 100 ? 10.905 -1.620 -14.419 1.00 90.62 100 SER A O 1
ATOM 781 N N . ALA A 1 101 ? 8.891 -2.580 -14.200 1.00 87.75 101 ALA A N 1
ATOM 782 C CA . ALA A 1 101 ? 8.670 -2.186 -12.814 1.00 87.75 101 ALA A CA 1
ATOM 783 C C . ALA A 1 101 ? 8.117 -3.344 -11.978 1.00 87.75 101 ALA A C 1
ATOM 785 O O . ALA A 1 101 ? 7.117 -3.964 -12.329 1.00 87.75 101 ALA A O 1
ATOM 786 N N . GLY A 1 102 ? 8.740 -3.612 -10.832 1.00 88.31 102 GLY A N 1
ATOM 787 C CA . GLY A 1 102 ? 8.198 -4.488 -9.800 1.00 88.31 102 GLY A CA 1
ATOM 788 C C . GLY A 1 102 ? 7.378 -3.689 -8.794 1.00 88.31 102 GLY A C 1
ATOM 789 O O . GLY A 1 102 ? 7.890 -2.737 -8.219 1.00 88.31 102 GLY A O 1
ATOM 790 N N . VAL A 1 103 ? 6.126 -4.058 -8.541 1.00 90.75 103 VAL A N 1
ATOM 791 C CA . VAL A 1 103 ? 5.260 -3.376 -7.569 1.00 90.75 103 VAL A CA 1
ATOM 792 C C . VAL A 1 103 ? 4.925 -4.320 -6.421 1.00 90.75 103 VAL A C 1
ATOM 794 O O . VAL A 1 103 ? 4.335 -5.380 -6.625 1.00 90.75 103 VAL A O 1
ATOM 797 N N . ILE A 1 104 ? 5.303 -3.919 -5.207 1.00 88.19 104 ILE A N 1
ATOM 798 C CA . ILE A 1 104 ? 5.062 -4.647 -3.957 1.00 88.19 104 ILE A CA 1
ATOM 799 C C . ILE A 1 104 ? 3.878 -4.007 -3.228 1.00 88.19 104 ILE A C 1
ATOM 801 O O . ILE A 1 104 ? 3.938 -2.831 -2.876 1.00 88.19 104 ILE A O 1
ATOM 805 N N . GLY A 1 105 ? 2.829 -4.787 -2.962 1.00 89.0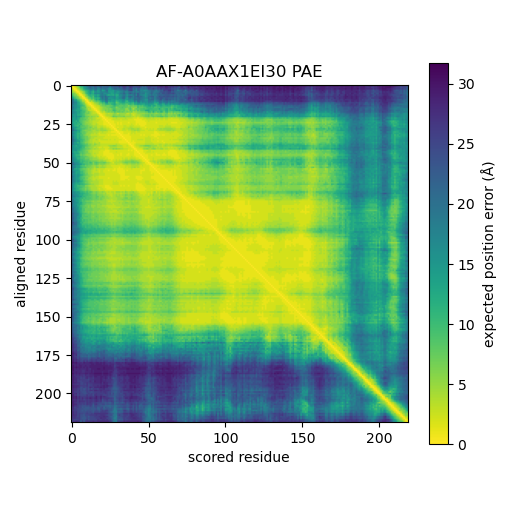0 105 GLY A N 1
ATOM 806 C CA . GLY A 1 105 ? 1.585 -4.341 -2.329 1.00 89.00 105 GLY A CA 1
ATOM 807 C C . GLY A 1 105 ? 0.596 -3.755 -3.339 1.00 89.00 105 GLY A C 1
ATOM 808 O O . GLY A 1 105 ? 0.735 -2.613 -3.770 1.00 89.00 105 GLY A O 1
ATOM 809 N N . ILE A 1 106 ? -0.441 -4.520 -3.691 1.00 94.31 106 ILE A N 1
ATOM 810 C CA . ILE A 1 106 ? -1.448 -4.198 -4.718 1.00 94.31 106 ILE A CA 1
ATOM 811 C C . ILE A 1 106 ? -2.790 -3.835 -4.051 1.00 94.31 106 ILE A C 1
ATOM 813 O O . ILE A 1 106 ? -3.870 -4.354 -4.352 1.00 94.31 106 ILE A O 1
ATOM 817 N N . GLY A 1 107 ? -2.707 -2.899 -3.103 1.00 90.62 107 GLY A N 1
ATOM 818 C CA . GLY A 1 107 ? -3.859 -2.222 -2.504 1.00 90.62 107 GLY A CA 1
ATOM 819 C C . GLY A 1 107 ? -4.343 -1.037 -3.348 1.00 90.62 107 GLY A C 1
ATOM 820 O O . GLY A 1 107 ? -4.106 -0.984 -4.554 1.00 90.62 107 GLY A O 1
ATOM 821 N N . GLU A 1 108 ? -4.973 -0.053 -2.702 1.00 88.94 108 GLU A N 1
ATOM 822 C CA . GLU A 1 108 ? -5.479 1.169 -3.355 1.00 88.94 108 GLU A CA 1
ATOM 823 C C . GLU A 1 108 ? -4.384 1.919 -4.131 1.00 88.94 108 GLU A C 1
ATOM 825 O O . GLU A 1 108 ? -4.525 2.210 -5.318 1.00 88.94 108 GLU A O 1
ATOM 830 N N . VAL A 1 109 ? -3.250 2.179 -3.471 1.00 87.25 109 VAL A N 1
ATOM 831 C CA . VAL A 1 109 ? -2.119 2.919 -4.049 1.00 87.25 109 VAL A CA 1
ATOM 832 C C . VAL A 1 109 ? -1.412 2.092 -5.122 1.00 87.25 109 VAL A C 1
ATOM 834 O O . VAL A 1 109 ? -1.297 2.531 -6.267 1.00 87.25 109 VAL A O 1
ATOM 837 N N . GLY A 1 110 ? -0.973 0.875 -4.780 1.00 89.88 110 GLY A N 1
ATOM 838 C CA . GLY A 1 110 ? -0.219 0.020 -5.698 1.00 89.88 110 GLY A CA 1
ATOM 839 C C . GLY A 1 110 ? -0.980 -0.309 -6.981 1.00 89.88 110 GLY A C 1
ATOM 840 O O . GLY A 1 110 ? -0.384 -0.321 -8.056 1.00 89.88 110 GLY A O 1
ATOM 841 N N . SER A 1 111 ? -2.306 -0.476 -6.909 1.00 95.12 111 SER A N 1
ATOM 842 C CA . SER A 1 111 ? -3.143 -0.689 -8.097 1.00 95.12 111 SER A CA 1
ATOM 843 C C . SER A 1 111 ? -3.152 0.527 -9.027 1.00 95.12 111 SER A C 1
ATOM 845 O O . SER A 1 111 ? -3.051 0.367 -10.244 1.00 95.12 111 SER A O 1
ATOM 847 N N . LYS A 1 112 ? -3.228 1.750 -8.483 1.00 95.44 112 LYS A N 1
ATOM 848 C CA . LYS A 1 112 ? -3.163 2.989 -9.279 1.00 95.44 112 LYS A CA 1
ATOM 849 C C . LYS A 1 112 ? -1.788 3.200 -9.899 1.00 95.44 112 LYS A C 1
ATOM 851 O O . LYS A 1 112 ? -1.707 3.582 -11.064 1.00 95.44 112 LYS A O 1
ATOM 856 N N . VAL A 1 113 ? -0.727 2.876 -9.165 1.00 92.50 113 VAL A N 1
ATOM 857 C CA . VAL A 1 113 ? 0.641 2.880 -9.693 1.00 92.50 113 VAL A CA 1
ATOM 858 C C . VAL A 1 113 ? 0.760 1.890 -10.850 1.00 92.50 113 VAL A C 1
ATOM 860 O O . VAL A 1 113 ? 1.134 2.293 -11.945 1.00 92.50 113 VAL A O 1
ATOM 863 N N . CYS A 1 114 ? 0.322 0.639 -10.680 1.00 96.69 114 CYS A N 1
ATOM 864 C CA . CYS A 1 114 ? 0.313 -0.350 -11.763 1.00 96.69 114 CYS A CA 1
ATOM 865 C C . CYS A 1 114 ? -0.444 0.149 -13.004 1.00 96.69 114 CYS A C 1
ATOM 867 O O . CYS A 1 114 ? 0.034 -0.026 -14.122 1.00 96.69 114 CYS A O 1
ATOM 869 N N . GLN A 1 115 ? -1.612 0.777 -12.818 1.00 97.69 115 GLN A N 1
ATOM 870 C CA . GLN A 1 115 ? -2.402 1.345 -13.915 1.00 97.69 115 GLN A CA 1
ATOM 871 C C . GLN A 1 115 ? -1.637 2.443 -14.663 1.00 97.69 115 GLN A C 1
ATOM 873 O O . GLN A 1 115 ? -1.582 2.404 -15.891 1.00 97.69 115 GLN A O 1
ATOM 878 N N . ARG A 1 116 ? -1.025 3.397 -13.946 1.00 96.81 116 ARG A N 1
ATOM 879 C CA . ARG A 1 116 ? -0.238 4.480 -14.559 1.00 96.81 116 ARG A CA 1
ATOM 880 C C . ARG A 1 116 ? 0.966 3.947 -15.330 1.00 96.81 116 ARG A C 1
ATOM 882 O O . ARG A 1 116 ? 1.155 4.340 -16.474 1.00 96.81 116 ARG A O 1
ATOM 889 N N . LEU A 1 117 ? 1.725 3.027 -14.735 1.00 94.94 117 LEU A N 1
ATOM 890 C CA . LEU A 1 117 ? 2.924 2.451 -15.350 1.00 94.94 117 LEU A CA 1
ATOM 891 C C . LEU A 1 117 ? 2.591 1.654 -16.618 1.00 94.94 117 LEU A C 1
ATOM 893 O O . LEU A 1 117 ? 3.194 1.881 -17.665 1.00 94.94 117 LEU A O 1
ATOM 897 N N . LYS A 1 118 ? 1.563 0.798 -16.569 1.00 97.38 118 LYS A N 1
ATOM 898 C CA . LYS A 1 118 ? 1.090 0.069 -17.758 1.00 97.38 118 LYS A CA 1
ATOM 899 C C . LYS A 1 118 ? 0.621 1.020 -18.861 1.00 97.38 118 LYS A C 1
ATOM 901 O O . LYS A 1 118 ? 0.905 0.784 -20.030 1.00 97.38 118 LYS A O 1
ATOM 906 N N . ALA A 1 119 ? -0.067 2.108 -18.503 1.00 97.38 119 ALA A N 1
ATOM 907 C CA . ALA A 1 119 ? -0.565 3.087 -19.470 1.00 97.38 119 ALA A CA 1
ATOM 908 C C . ALA A 1 119 ? 0.553 3.820 -20.232 1.00 97.38 119 ALA A C 1
ATOM 910 O O . ALA A 1 119 ? 0.322 4.263 -21.354 1.00 97.38 119 ALA A O 1
ATOM 911 N N . ILE A 1 120 ? 1.753 3.925 -19.653 1.00 94.75 120 ILE A N 1
ATOM 912 C CA . ILE A 1 120 ? 2.932 4.512 -20.308 1.00 94.75 120 ILE A CA 1
ATOM 913 C C . ILE A 1 120 ? 3.863 3.461 -20.935 1.00 94.75 120 ILE A C 1
ATOM 915 O O . ILE A 1 120 ? 4.970 3.793 -21.345 1.00 94.75 120 ILE A O 1
ATOM 919 N N . GLY A 1 121 ? 3.415 2.206 -21.044 1.00 96.19 121 GLY A N 1
ATOM 920 C CA . GLY A 1 121 ? 4.150 1.139 -21.727 1.00 96.19 121 GLY A CA 1
ATOM 921 C C . GLY A 1 121 ? 5.247 0.469 -20.896 1.00 96.19 121 GLY A C 1
ATOM 922 O O . GLY A 1 121 ? 6.127 -0.160 -21.476 1.00 96.19 121 GLY A O 1
ATOM 923 N N . ILE A 1 122 ? 5.209 0.597 -19.565 1.00 94.69 122 ILE A N 1
ATOM 924 C CA . ILE A 1 122 ? 6.104 -0.139 -18.664 1.00 94.69 122 ILE A CA 1
ATOM 925 C C . ILE A 1 122 ? 5.496 -1.510 -18.353 1.00 94.69 122 ILE A C 1
ATOM 927 O O . ILE A 1 122 ? 4.333 -1.611 -17.948 1.00 94.69 122 ILE A O 1
ATOM 931 N N . ASP A 1 123 ? 6.306 -2.558 -18.480 1.00 96.12 123 ASP A N 1
ATOM 932 C CA . ASP A 1 123 ? 5.962 -3.915 -18.068 1.00 96.12 123 ASP A CA 1
ATOM 933 C C . ASP A 1 123 ? 5.942 -4.004 -16.537 1.00 96.12 123 ASP A C 1
ATOM 935 O O . ASP A 1 123 ? 6.945 -3.755 -15.867 1.00 96.12 123 ASP A O 1
ATOM 939 N N . VAL A 1 124 ? 4.789 -4.349 -15.957 1.00 96.44 124 VAL A N 1
ATOM 940 C CA . VAL A 1 124 ? 4.601 -4.342 -14.498 1.00 96.44 124 VAL A CA 1
ATOM 941 C C . VAL A 1 124 ? 4.474 -5.755 -13.941 1.00 96.44 124 VAL A C 1
ATOM 943 O O . VAL A 1 124 ? 3.505 -6.457 -14.235 1.00 96.44 124 VAL A O 1
ATOM 946 N N . LEU A 1 125 ? 5.408 -6.119 -13.063 1.00 95.31 125 LEU A N 1
ATOM 947 C CA . LEU A 1 125 ? 5.388 -7.338 -12.258 1.00 95.31 125 LEU A CA 1
ATOM 948 C C . LEU A 1 125 ? 4.806 -7.034 -10.875 1.00 95.31 125 LEU A C 1
ATOM 950 O O . LEU A 1 125 ? 5.184 -6.050 -10.244 1.00 95.31 125 LEU A O 1
ATOM 954 N N . MET A 1 126 ? 3.886 -7.866 -10.388 1.00 96.56 126 MET A N 1
ATOM 955 C CA . MET A 1 126 ? 3.128 -7.599 -9.160 1.00 96.56 126 MET A CA 1
ATOM 956 C C . MET A 1 126 ? 3.438 -8.635 -8.079 1.00 96.56 126 MET A C 1
ATOM 958 O O . MET A 1 126 ? 3.416 -9.836 -8.342 1.00 96.56 126 MET A O 1
ATOM 962 N N . PHE A 1 127 ? 3.688 -8.162 -6.858 1.00 93.50 127 PHE A N 1
ATOM 963 C CA . PHE A 1 127 ? 3.872 -8.986 -5.667 1.00 93.50 127 PHE A CA 1
ATOM 964 C C . PHE A 1 127 ? 2.931 -8.514 -4.554 1.00 93.50 127 PHE A C 1
ATOM 966 O O . PHE A 1 127 ? 3.104 -7.427 -4.001 1.00 93.50 127 PHE A O 1
ATOM 973 N N . ASP A 1 128 ? 1.938 -9.331 -4.213 1.00 92.69 128 ASP A N 1
ATOM 974 C CA . ASP A 1 128 ? 1.088 -9.153 -3.034 1.00 92.69 128 ASP A CA 1
ATOM 975 C C . ASP A 1 128 ? 0.503 -10.509 -2.600 1.00 92.69 128 ASP A C 1
ATOM 977 O O . ASP A 1 128 ? -0.596 -10.893 -3.017 1.00 92.69 128 ASP A O 1
ATOM 981 N N . PRO A 1 129 ? 1.235 -11.275 -1.775 1.00 90.25 129 PRO A N 1
ATOM 982 C CA . PRO A 1 129 ? 0.803 -12.609 -1.381 1.00 90.25 129 PRO A CA 1
ATOM 983 C C . PRO A 1 129 ? -0.432 -12.580 -0.469 1.00 90.25 129 PRO A C 1
ATOM 985 O O . PRO A 1 129 ? -1.210 -13.531 -0.461 1.00 90.25 129 PRO A O 1
ATOM 988 N N . ILE A 1 130 ? -0.649 -11.483 0.268 1.00 88.88 130 ILE A N 1
ATOM 989 C CA . ILE A 1 130 ? -1.828 -11.313 1.125 1.00 88.88 130 ILE A CA 1
ATOM 990 C C . ILE A 1 130 ? -3.072 -11.144 0.252 1.00 88.88 130 ILE A C 1
ATOM 992 O O . ILE A 1 130 ? -4.094 -11.782 0.503 1.00 88.88 130 ILE A O 1
ATOM 996 N N . LYS A 1 131 ? -2.982 -10.327 -0.803 1.00 91.62 131 LYS A N 1
ATOM 997 C CA . LYS A 1 131 ? -4.064 -10.181 -1.777 1.00 91.62 131 LYS A CA 1
ATOM 998 C C . LYS A 1 131 ? -4.323 -11.480 -2.533 1.00 91.62 131 LYS A C 1
ATOM 1000 O O . LYS A 1 131 ? -5.481 -11.849 -2.652 1.00 91.62 131 LYS A O 1
ATOM 1005 N N . ALA A 1 132 ? -3.285 -12.189 -2.980 1.00 92.69 132 ALA A N 1
ATOM 1006 C CA . ALA A 1 132 ? -3.445 -13.462 -3.695 1.00 92.69 132 ALA A CA 1
ATOM 1007 C C . ALA A 1 132 ? -4.132 -14.540 -2.844 1.00 92.69 132 ALA A C 1
ATOM 1009 O O . ALA A 1 132 ? -4.902 -15.345 -3.358 1.00 92.69 132 ALA A O 1
ATOM 1010 N N . TYR A 1 133 ? -3.898 -14.537 -1.528 1.00 90.38 133 TYR A N 1
ATOM 1011 C CA . TYR A 1 133 ? -4.626 -15.411 -0.609 1.00 90.38 133 TYR A CA 1
ATOM 1012 C C . TYR A 1 133 ? -6.115 -15.039 -0.494 1.00 90.38 133 TYR A C 1
ATOM 1014 O O . TYR A 1 133 ? -6.966 -15.917 -0.376 1.00 90.38 133 TYR A O 1
ATOM 1022 N N . ALA A 1 134 ? -6.436 -13.742 -0.508 1.00 91.00 134 ALA A N 1
ATOM 1023 C CA . ALA A 1 134 ? -7.804 -13.244 -0.364 1.00 91.00 134 ALA A CA 1
ATOM 1024 C C . ALA A 1 134 ? -8.615 -13.259 -1.675 1.00 91.00 134 ALA A C 1
ATOM 1026 O O . ALA A 1 134 ? -9.842 -13.327 -1.632 1.00 91.00 134 ALA A O 1
ATOM 1027 N N . ASP A 1 135 ? -7.944 -13.174 -2.822 1.00 93.31 135 ASP A N 1
ATOM 1028 C CA . ASP A 1 135 ? -8.534 -13.063 -4.153 1.00 93.31 135 ASP A CA 1
ATOM 1029 C C . ASP A 1 135 ? -7.864 -14.061 -5.116 1.00 93.31 135 ASP A C 1
ATOM 1031 O O . ASP A 1 135 ? -6.790 -13.769 -5.649 1.00 93.31 135 ASP A O 1
ATOM 1035 N N . PRO A 1 136 ? -8.493 -15.224 -5.382 1.00 92.00 136 PRO A N 1
ATOM 1036 C CA . PRO A 1 136 ? -7.948 -16.241 -6.283 1.00 92.00 136 PRO A CA 1
ATOM 1037 C C . PRO A 1 136 ? -7.772 -15.785 -7.738 1.00 92.00 136 PRO A C 1
ATOM 1039 O O . PRO A 1 136 ? -7.079 -16.458 -8.498 1.00 92.00 136 PRO A O 1
ATOM 1042 N N . ALA A 1 137 ? -8.412 -14.684 -8.153 1.00 94.38 137 ALA A N 1
ATOM 1043 C CA . ALA A 1 137 ? -8.241 -14.126 -9.493 1.00 94.38 137 ALA A CA 1
ATOM 1044 C C . ALA A 1 137 ? -6.984 -13.247 -9.607 1.00 94.38 137 ALA A C 1
ATOM 1046 O O . ALA A 1 137 ? -6.562 -12.913 -10.716 1.00 94.38 137 ALA A O 1
ATOM 1047 N N . PHE A 1 138 ? -6.386 -12.857 -8.478 1.00 95.44 138 PHE A N 1
ATOM 1048 C CA . PHE A 1 138 ? -5.170 -12.065 -8.452 1.00 95.44 138 PHE A CA 1
ATOM 1049 C C . PHE A 1 138 ? -3.928 -12.962 -8.430 1.00 95.44 138 PHE A C 1
ATOM 1051 O O . PHE A 1 138 ? -3.663 -13.684 -7.470 1.00 95.44 138 PHE A O 1
ATOM 1058 N N . GLU A 1 139 ? -3.114 -12.856 -9.477 1.00 94.00 139 GLU A N 1
ATOM 1059 C CA . GLU A 1 139 ? -1.817 -13.519 -9.539 1.00 94.00 139 GLU A CA 1
ATOM 1060 C C . GLU A 1 139 ? -0.730 -12.645 -8.895 1.00 94.00 139 GLU A C 1
ATOM 1062 O O . GLU A 1 139 ? -0.390 -11.567 -9.392 1.00 94.00 139 GLU A O 1
ATOM 1067 N N . SER A 1 140 ? -0.157 -13.133 -7.792 1.00 94.56 140 SER A N 1
ATOM 1068 C CA . SER A 1 140 ? 1.079 -12.593 -7.225 1.00 94.56 140 SER A CA 1
ATOM 1069 C C . SER A 1 140 ? 2.264 -13.408 -7.720 1.00 94.56 140 SER A C 1
ATOM 1071 O O . SER A 1 140 ? 2.349 -14.606 -7.451 1.00 94.56 140 SER A O 1
ATOM 1073 N N . LEU A 1 141 ? 3.235 -12.747 -8.343 1.00 94.81 141 LEU A N 1
ATOM 1074 C CA . LEU A 1 141 ? 4.508 -13.381 -8.672 1.00 94.81 141 LEU A CA 1
ATOM 1075 C C . LEU A 1 141 ? 5.331 -13.635 -7.399 1.00 94.81 141 LEU A C 1
ATOM 1077 O O . LEU A 1 141 ? 5.046 -13.041 -6.359 1.00 94.81 141 LEU A O 1
ATOM 1081 N N . PRO A 1 142 ? 6.360 -14.498 -7.440 1.00 90.44 142 PRO A N 1
ATOM 1082 C CA . PRO A 1 142 ? 7.346 -14.594 -6.369 1.00 90.44 142 PRO A CA 1
ATOM 1083 C C . PRO A 1 142 ? 8.158 -13.299 -6.242 1.00 90.44 142 PRO A C 1
ATOM 1085 O O . PRO A 1 142 ? 8.546 -12.708 -7.247 1.00 90.44 142 PRO A O 1
ATOM 1088 N N . LEU A 1 143 ? 8.518 -12.899 -5.015 1.00 84.31 143 LEU A N 1
ATOM 1089 C CA . LEU A 1 143 ? 9.288 -11.666 -4.770 1.00 84.31 143 LEU A CA 1
ATOM 1090 C C . LEU A 1 143 ? 10.584 -11.601 -5.595 1.00 84.31 143 LEU A C 1
ATOM 1092 O O . LEU A 1 143 ? 10.963 -10.542 -6.085 1.00 84.31 143 LEU A O 1
ATOM 1096 N N . LYS A 1 144 ? 11.244 -12.750 -5.786 1.00 85.19 144 LYS A N 1
ATOM 1097 C CA . LYS A 1 144 ? 12.483 -12.861 -6.567 1.00 85.19 144 LYS A CA 1
ATOM 1098 C C . LYS A 1 144 ? 12.319 -12.425 -8.024 1.00 85.19 144 LYS A C 1
ATOM 1100 O O . LYS A 1 144 ? 13.276 -11.927 -8.599 1.00 85.19 144 LYS A O 1
ATOM 1105 N N . SER A 1 145 ? 11.130 -12.575 -8.605 1.00 88.81 145 SER A N 1
ATOM 1106 C CA . SER A 1 145 ? 10.858 -12.172 -9.988 1.00 88.81 145 SER A CA 1
ATOM 1107 C C . SER A 1 145 ? 10.966 -10.660 -10.194 1.00 88.81 145 SER A C 1
ATOM 1109 O O . SER A 1 145 ? 11.166 -10.220 -11.317 1.00 88.81 145 SER A O 1
ATOM 1111 N N . LEU A 1 146 ? 10.853 -9.860 -9.128 1.00 84.94 146 LEU A N 1
ATOM 1112 C CA . LEU A 1 146 ? 10.941 -8.401 -9.208 1.00 84.94 146 LEU A CA 1
ATOM 1113 C C . LEU A 1 146 ? 12.393 -7.892 -9.211 1.00 84.94 146 LEU A C 1
ATOM 1115 O O . LEU A 1 146 ? 12.609 -6.713 -9.475 1.00 84.94 146 LEU A O 1
ATOM 1119 N N . TYR A 1 147 ? 13.386 -8.734 -8.898 1.00 80.62 147 TYR A N 1
ATOM 1120 C CA . TYR A 1 147 ? 14.779 -8.297 -8.719 1.00 80.62 147 TYR A CA 1
ATOM 1121 C C . TYR A 1 147 ? 15.452 -7.819 -10.007 1.00 80.62 147 TYR A C 1
ATOM 1123 O O . TYR A 1 147 ? 16.387 -7.025 -9.931 1.00 80.62 147 TYR A O 1
ATOM 1131 N N . ASP A 1 148 ? 14.961 -8.268 -11.161 1.00 80.19 148 ASP A N 1
ATOM 1132 C CA . ASP A 1 148 ? 15.515 -7.909 -12.468 1.00 80.19 148 ASP A CA 1
ATOM 1133 C C . ASP A 1 148 ? 14.837 -6.679 -13.096 1.00 80.19 148 ASP A C 1
ATOM 1135 O O . ASP A 1 148 ? 15.281 -6.206 -14.144 1.00 80.19 148 ASP A O 1
ATOM 1139 N N . CYS A 1 149 ? 13.794 -6.130 -12.459 1.00 81.56 149 CYS A N 1
ATOM 1140 C CA . CYS A 1 149 ? 13.109 -4.932 -12.941 1.00 81.56 149 CYS A CA 1
ATOM 1141 C C . CYS A 1 149 ? 14.026 -3.695 -12.930 1.00 81.56 149 CYS A C 1
ATOM 1143 O O . CYS A 1 149 ? 14.898 -3.549 -12.074 1.00 81.56 149 CYS A O 1
ATOM 1145 N N . ASP A 1 150 ? 13.770 -2.748 -13.839 1.00 80.81 150 ASP A N 1
ATOM 1146 C CA . ASP A 1 150 ? 14.444 -1.439 -13.867 1.00 80.81 150 ASP A CA 1
ATOM 1147 C C . ASP A 1 150 ? 14.061 -0.544 -12.680 1.00 80.81 150 ASP A C 1
ATOM 1149 O O . ASP A 1 150 ? 14.713 0.468 -12.430 1.00 80.81 150 ASP A O 1
ATOM 1153 N N . VAL A 1 151 ? 12.962 -0.856 -11.992 1.00 82.50 151 VAL A N 1
ATOM 1154 C CA . VAL A 1 151 ? 12.526 -0.169 -10.777 1.00 82.50 151 VAL A CA 1
ATOM 1155 C C . VAL A 1 151 ? 11.690 -1.095 -9.895 1.00 82.50 151 VAL A C 1
ATOM 1157 O O . VAL A 1 151 ? 10.983 -1.968 -10.395 1.00 82.50 151 VAL A O 1
ATOM 1160 N N . ILE A 1 152 ? 11.740 -0.890 -8.575 1.00 81.81 152 ILE A N 1
ATOM 1161 C CA . ILE A 1 152 ? 10.840 -1.539 -7.615 1.00 81.81 152 ILE A CA 1
ATOM 1162 C C . ILE A 1 152 ? 10.096 -0.470 -6.806 1.00 81.81 152 ILE A C 1
ATOM 1164 O O . ILE A 1 152 ? 10.710 0.303 -6.073 1.00 81.81 152 ILE A O 1
ATOM 1168 N N . CYS A 1 153 ? 8.768 -0.458 -6.897 1.00 82.50 153 CYS A N 1
ATOM 1169 C CA . CYS A 1 153 ? 7.878 0.411 -6.133 1.00 82.50 153 CYS A CA 1
ATOM 1170 C C . CYS A 1 153 ? 7.266 -0.356 -4.953 1.00 82.50 153 CYS A C 1
ATOM 1172 O O . CYS A 1 153 ? 6.756 -1.463 -5.127 1.00 82.50 153 CYS A O 1
ATOM 1174 N N . VAL A 1 154 ? 7.288 0.229 -3.752 1.00 84.00 154 VAL A N 1
ATOM 1175 C CA . VAL A 1 154 ? 6.775 -0.416 -2.533 1.00 84.00 154 VAL A CA 1
ATOM 1176 C C . VAL A 1 154 ? 5.592 0.375 -1.986 1.00 84.00 154 VAL A C 1
ATOM 1178 O O . VAL A 1 154 ? 5.739 1.519 -1.565 1.00 84.00 154 VAL A O 1
ATOM 1181 N N . HIS A 1 155 ? 4.427 -0.266 -1.958 1.00 85.12 155 HIS A N 1
ATOM 1182 C CA . HIS A 1 155 ? 3.149 0.270 -1.482 1.00 85.12 155 HIS A CA 1
ATOM 1183 C C . HIS A 1 155 ? 2.457 -0.693 -0.499 1.00 85.12 155 HIS A C 1
ATOM 1185 O O . HIS A 1 155 ? 1.229 -0.737 -0.411 1.00 85.12 155 HIS A O 1
ATOM 1191 N N . ALA A 1 156 ? 3.245 -1.491 0.226 1.00 81.88 156 ALA A N 1
ATOM 1192 C CA . ALA A 1 156 ? 2.753 -2.397 1.255 1.00 81.88 156 ALA A CA 1
ATOM 1193 C C . ALA A 1 156 ? 2.569 -1.681 2.604 1.00 81.88 156 ALA A C 1
ATOM 1195 O O . ALA A 1 156 ? 3.378 -0.834 2.986 1.00 81.88 156 ALA A O 1
ATOM 1196 N N . ASN A 1 157 ? 1.530 -2.067 3.350 1.00 77.06 157 ASN A N 1
ATOM 1197 C CA . ASN A 1 157 ? 1.333 -1.614 4.729 1.00 77.06 157 ASN A CA 1
ATOM 1198 C C . ASN A 1 157 ? 2.459 -2.122 5.627 1.00 77.06 157 ASN A C 1
ATOM 1200 O O . ASN A 1 157 ? 2.918 -3.250 5.452 1.00 77.06 157 ASN A O 1
ATOM 1204 N N . LEU A 1 158 ? 2.837 -1.342 6.637 1.00 75.19 158 LEU A N 1
ATOM 1205 C CA . LEU A 1 158 ? 3.854 -1.731 7.607 1.00 75.19 158 LEU A CA 1
ATOM 1206 C C . LEU A 1 158 ? 3.254 -2.624 8.703 1.00 75.19 158 LEU A C 1
ATOM 1208 O O . LEU A 1 158 ? 2.361 -2.202 9.432 1.00 75.19 158 LEU A O 1
ATOM 1212 N N . HIS A 1 159 ? 3.730 -3.861 8.831 1.00 73.69 159 HIS A N 1
ATOM 1213 C CA . HIS A 1 159 ? 3.331 -4.769 9.905 1.00 73.69 159 HIS A CA 1
ATOM 1214 C C . HIS A 1 159 ? 4.361 -5.872 10.156 1.00 73.69 159 HIS A C 1
ATOM 1216 O O . HIS A 1 159 ? 5.202 -6.175 9.312 1.00 73.69 159 HIS A O 1
ATOM 1222 N N . ASP A 1 160 ? 4.224 -6.524 11.309 1.00 76.50 160 ASP A N 1
ATOM 1223 C CA . ASP A 1 160 ? 5.071 -7.645 11.743 1.00 76.50 160 ASP A CA 1
ATOM 1224 C C . ASP A 1 160 ? 4.325 -8.990 11.709 1.00 76.50 160 ASP A C 1
ATOM 1226 O O . ASP A 1 160 ? 4.842 -10.020 12.133 1.00 76.50 160 ASP A O 1
ATOM 1230 N N . ARG A 1 161 ? 3.086 -8.994 11.194 1.00 74.44 161 ARG A N 1
ATOM 1231 C CA . ARG A 1 161 ? 2.262 -10.204 11.083 1.00 74.44 161 ARG A CA 1
ATOM 1232 C C . ARG A 1 161 ? 2.880 -11.216 10.115 1.00 74.44 161 ARG A C 1
ATOM 1234 O O . ARG A 1 161 ? 3.125 -10.898 8.953 1.00 74.44 161 ARG A O 1
ATOM 1241 N N . LEU A 1 162 ? 3.071 -12.438 10.607 1.00 78.38 162 LEU A N 1
ATOM 1242 C CA . LEU A 1 162 ? 3.463 -13.600 9.812 1.00 78.38 162 LEU A CA 1
ATOM 1243 C C . LEU A 1 162 ? 2.315 -14.049 8.888 1.00 78.38 162 LEU A C 1
ATOM 1245 O O . LEU A 1 162 ? 1.150 -13.802 9.207 1.00 78.38 162 LEU A O 1
ATOM 1249 N N . PRO A 1 163 ? 2.614 -14.731 7.766 1.00 78.00 163 PRO A N 1
ATOM 1250 C CA . PRO A 1 163 ? 3.943 -15.152 7.303 1.00 78.00 163 PRO A CA 1
ATOM 1251 C C . PRO A 1 163 ? 4.722 -14.091 6.503 1.00 78.00 163 PRO A C 1
ATOM 1253 O O . PRO A 1 163 ? 5.864 -14.351 6.143 1.00 78.00 163 PRO A O 1
ATOM 1256 N N . TYR A 1 164 ? 4.150 -12.906 6.263 1.00 74.75 164 TYR A N 1
ATOM 1257 C CA . TYR A 1 164 ? 4.744 -11.853 5.423 1.00 74.75 164 TYR A CA 1
ATOM 1258 C C . TYR A 1 164 ? 4.992 -10.547 6.207 1.00 74.75 164 TYR A C 1
ATOM 1260 O O . TYR A 1 164 ? 4.276 -9.567 6.001 1.00 74.75 164 TYR A O 1
ATOM 1268 N N . PRO A 1 165 ? 5.958 -10.500 7.145 1.00 75.12 165 PRO A N 1
ATOM 1269 C CA . PRO A 1 165 ? 6.233 -9.303 7.937 1.00 75.12 165 PRO A CA 1
ATOM 1270 C C . PRO A 1 165 ? 6.927 -8.226 7.090 1.00 75.12 165 PRO A C 1
ATOM 1272 O O . PRO A 1 165 ? 8.135 -8.262 6.847 1.00 75.12 165 PRO A O 1
ATOM 1275 N N . THR A 1 166 ? 6.180 -7.206 6.687 1.00 70.12 166 THR A N 1
ATOM 1276 C CA . THR A 1 166 ? 6.681 -6.158 5.790 1.00 70.12 166 THR A CA 1
ATOM 1277 C C . THR A 1 166 ? 7.690 -5.218 6.453 1.00 70.12 166 THR A C 1
ATOM 1279 O O . THR A 1 166 ? 8.556 -4.678 5.768 1.00 70.12 166 THR A O 1
ATOM 1282 N N . ARG A 1 167 ? 7.649 -5.024 7.781 1.00 65.38 167 ARG A N 1
ATOM 1283 C CA . ARG A 1 167 ? 8.576 -4.107 8.477 1.00 65.38 167 ARG A CA 1
ATOM 1284 C C . ARG A 1 167 ? 10.030 -4.545 8.361 1.00 65.38 167 ARG A C 1
ATOM 1286 O O . ARG A 1 167 ? 10.898 -3.730 8.046 1.00 65.38 167 ARG A O 1
ATOM 1293 N N . VAL A 1 168 ? 10.286 -5.829 8.592 1.00 56.09 168 VAL A N 1
ATOM 1294 C CA . VAL A 1 168 ? 11.630 -6.409 8.512 1.00 56.09 168 VAL A CA 1
ATOM 1295 C C . VAL A 1 168 ? 12.069 -6.525 7.058 1.00 56.09 168 VAL A C 1
ATOM 1297 O O . VAL A 1 168 ? 13.192 -6.147 6.741 1.00 56.09 168 VAL A O 1
ATOM 1300 N N . GLU A 1 169 ? 11.190 -6.964 6.157 1.00 63.06 169 GLU A N 1
ATOM 1301 C CA . GLU A 1 169 ? 11.517 -7.112 4.734 1.00 63.06 169 GLU A CA 1
ATOM 1302 C C . GLU A 1 169 ? 11.865 -5.773 4.077 1.00 63.06 169 GLU A C 1
ATOM 1304 O O . GLU A 1 169 ? 12.911 -5.659 3.439 1.00 63.06 169 GLU A O 1
ATOM 1309 N N . ILE A 1 170 ? 11.075 -4.721 4.316 1.00 60.19 170 ILE A N 1
ATOM 1310 C CA . ILE A 1 170 ? 11.372 -3.369 3.823 1.00 60.19 170 ILE A CA 1
ATOM 1311 C C . ILE A 1 170 ? 12.688 -2.858 4.422 1.00 60.19 170 ILE A C 1
ATOM 1313 O O . ILE A 1 170 ? 13.491 -2.230 3.729 1.00 60.19 170 ILE A O 1
ATOM 1317 N N . TYR A 1 171 ? 12.955 -3.134 5.700 1.00 54.66 171 TYR A N 1
ATOM 1318 C CA . TYR A 1 171 ? 14.207 -2.739 6.345 1.00 54.66 171 TYR A CA 1
ATOM 1319 C C . TYR A 1 171 ? 15.428 -3.493 5.790 1.00 54.66 171 TYR A C 1
ATOM 1321 O O . TYR A 1 171 ? 16.489 -2.899 5.589 1.00 54.66 171 TYR A O 1
ATOM 1329 N N . LEU A 1 172 ? 15.288 -4.782 5.483 1.00 49.00 172 LEU A N 1
ATOM 1330 C CA . LEU A 1 172 ? 16.331 -5.582 4.847 1.00 49.00 172 LEU A CA 1
ATOM 1331 C C . LEU A 1 172 ? 16.561 -5.154 3.400 1.00 49.00 172 LEU A C 1
ATOM 1333 O O . LEU A 1 172 ? 17.715 -5.019 3.003 1.00 49.00 172 LEU A O 1
ATOM 1337 N N . MET A 1 173 ? 15.502 -4.843 2.649 1.00 58.12 173 MET A N 1
ATOM 1338 C CA . MET A 1 173 ? 15.615 -4.239 1.321 1.00 58.12 173 MET A CA 1
ATOM 1339 C C . MET A 1 173 ? 16.385 -2.918 1.404 1.00 58.12 173 MET A C 1
ATOM 1341 O O . MET A 1 173 ? 17.379 -2.753 0.702 1.00 58.12 173 MET A O 1
ATOM 1345 N N . LYS A 1 174 ? 16.038 -2.021 2.341 1.00 52.69 174 LYS A N 1
ATOM 1346 C CA . LYS A 1 174 ? 16.814 -0.791 2.591 1.00 52.69 174 LYS A CA 1
ATOM 1347 C C . LYS A 1 174 ? 18.299 -1.080 2.831 1.00 52.69 174 LYS A C 1
ATOM 1349 O O . LYS A 1 174 ? 19.144 -0.419 2.232 1.00 52.69 174 LYS A O 1
ATOM 1354 N N . ARG A 1 175 ? 18.635 -2.046 3.697 1.00 41.12 175 ARG A N 1
ATOM 1355 C CA . ARG A 1 175 ? 20.033 -2.395 4.027 1.00 41.12 175 ARG A CA 1
ATOM 1356 C C . ARG A 1 175 ? 20.783 -3.040 2.862 1.00 41.12 175 ARG A C 1
ATOM 1358 O O . ARG A 1 175 ? 21.955 -2.731 2.665 1.00 41.12 175 ARG A O 1
ATOM 1365 N N . PHE A 1 176 ? 20.116 -3.89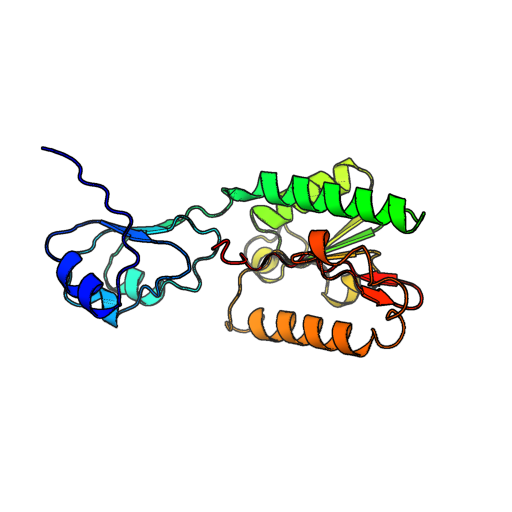4 2.094 1.00 41.50 176 PHE A N 1
ATOM 1366 C CA . PHE A 1 176 ? 20.659 -4.515 0.889 1.00 41.50 176 PHE A CA 1
ATOM 1367 C C . PHE A 1 176 ? 21.033 -3.452 -0.153 1.00 41.50 176 PHE A C 1
ATOM 1369 O O . PHE A 1 176 ? 22.154 -3.453 -0.658 1.00 41.50 176 PHE A O 1
ATOM 1376 N N . PHE A 1 177 ? 20.157 -2.469 -0.384 1.00 46.28 177 PHE A N 1
ATOM 1377 C CA . PHE A 1 177 ? 20.431 -1.360 -1.304 1.00 46.28 177 PHE A CA 1
ATOM 1378 C C . PHE A 1 177 ? 21.502 -0.385 -0.784 1.00 46.28 177 PHE A C 1
ATOM 1380 O O . PHE A 1 177 ? 22.328 0.081 -1.566 1.00 46.28 177 PHE A O 1
ATOM 1387 N N . LEU A 1 178 ? 21.570 -0.146 0.532 1.00 37.16 178 LEU A N 1
ATOM 1388 C CA . LEU A 1 178 ? 22.645 0.635 1.167 1.00 37.16 178 LEU A CA 1
ATOM 1389 C C . LEU A 1 178 ? 24.035 0.011 0.958 1.00 37.16 178 LEU A C 1
ATOM 1391 O O . LEU A 1 178 ? 24.998 0.732 0.706 1.00 37.16 178 LEU A O 1
ATOM 1395 N N . HIS A 1 179 ? 24.155 -1.318 1.045 1.00 32.34 179 HIS A N 1
ATOM 1396 C CA . HIS A 1 179 ? 25.441 -2.011 0.900 1.00 32.34 179 HIS A CA 1
ATOM 1397 C C . HIS A 1 179 ? 25.956 -2.019 -0.550 1.00 32.34 179 HIS A C 1
ATOM 1399 O O . HIS A 1 179 ? 27.158 -2.060 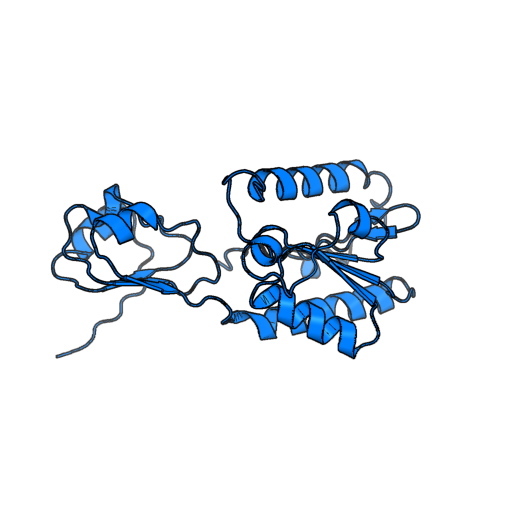-0.797 1.00 32.34 179 HIS A O 1
ATOM 1405 N N . LEU A 1 180 ? 25.042 -1.923 -1.514 1.00 36.19 180 LEU A N 1
ATOM 1406 C CA . LEU A 1 180 ? 25.332 -1.931 -2.945 1.00 36.19 180 LEU A CA 1
ATOM 1407 C C . LEU A 1 180 ? 25.767 -0.558 -3.501 1.00 36.19 180 LEU A C 1
ATOM 1409 O O . LEU A 1 180 ? 26.271 -0.487 -4.622 1.00 36.19 180 LEU A O 1
ATOM 1413 N N . ASN A 1 181 ? 25.630 0.519 -2.717 1.00 37.22 181 ASN A N 1
ATOM 1414 C CA . ASN A 1 181 ? 25.838 1.907 -3.146 1.00 37.22 181 ASN A CA 1
ATOM 1415 C C . ASN A 1 181 ? 27.220 2.502 -2.819 1.00 37.22 181 ASN A C 1
ATOM 1417 O O . ASN A 1 181 ? 27.372 3.719 -2.733 1.00 37.22 181 ASN A O 1
ATOM 1421 N N . GLN A 1 182 ? 28.262 1.686 -2.653 1.00 35.38 182 GLN A N 1
ATOM 1422 C CA . GLN A 1 182 ? 29.618 2.219 -2.439 1.00 35.38 182 GLN A CA 1
ATOM 1423 C C . GLN A 1 182 ? 30.238 2.869 -3.698 1.00 35.38 182 GLN A C 1
ATOM 1425 O O . GLN A 1 182 ? 31.381 3.308 -3.655 1.00 35.38 182 GLN A O 1
ATOM 1430 N N . THR A 1 183 ? 29.523 2.951 -4.830 1.00 33.66 183 THR A N 1
ATOM 1431 C CA . THR A 1 183 ? 30.078 3.426 -6.117 1.00 33.66 183 THR A CA 1
ATOM 1432 C C . THR A 1 183 ? 29.409 4.696 -6.678 1.00 33.66 183 THR A C 1
ATOM 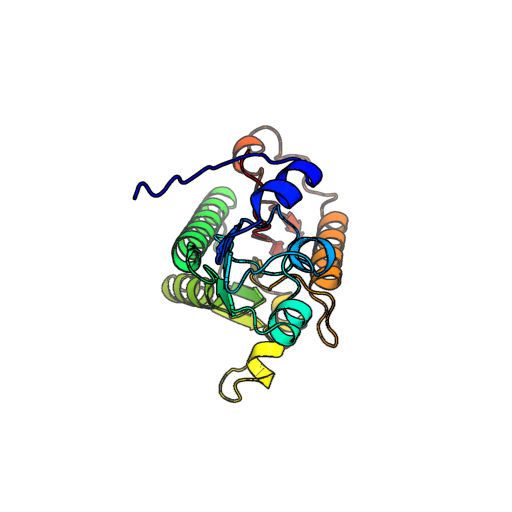1434 O O . THR A 1 183 ? 29.780 5.120 -7.765 1.00 33.66 183 THR A O 1
ATOM 1437 N N . LEU A 1 184 ? 28.478 5.352 -5.966 1.00 36.31 184 LEU A N 1
ATOM 1438 C CA . LEU A 1 184 ? 27.738 6.524 -6.486 1.00 36.31 184 LEU A CA 1
ATOM 1439 C C . LEU A 1 184 ? 27.926 7.838 -5.708 1.00 36.31 184 LEU A C 1
ATOM 1441 O O . LEU A 1 184 ? 27.033 8.679 -5.655 1.00 36.31 184 LEU A O 1
ATOM 1445 N N . LEU A 1 185 ? 29.099 8.044 -5.114 1.00 33.66 185 LEU A N 1
ATOM 1446 C CA . LEU A 1 185 ? 29.397 9.251 -4.332 1.00 33.66 185 LEU A CA 1
ATOM 1447 C C . LEU A 1 185 ? 29.782 10.493 -5.167 1.00 33.66 185 LEU A C 1
ATOM 1449 O O . LEU A 1 185 ? 30.110 11.518 -4.584 1.00 33.66 185 LEU A O 1
ATOM 1453 N N . SER A 1 186 ? 29.751 10.446 -6.507 1.00 33.88 186 SER A N 1
ATOM 1454 C CA . SER A 1 186 ? 30.245 11.551 -7.355 1.00 33.88 186 SER A CA 1
ATOM 1455 C C . SER A 1 186 ? 29.171 12.420 -8.028 1.00 33.88 186 SER A C 1
ATOM 1457 O O . SER A 1 186 ? 29.525 13.299 -8.806 1.00 33.88 186 SER A O 1
ATOM 1459 N N . LEU A 1 187 ? 27.875 12.202 -7.768 1.00 35.50 187 LEU A N 1
ATOM 1460 C CA . LEU A 1 187 ? 26.773 12.974 -8.383 1.00 35.50 187 LEU A CA 1
ATOM 1461 C C . LEU A 1 187 ? 25.939 13.790 -7.373 1.00 35.50 187 LEU A C 1
ATOM 1463 O O . LEU A 1 187 ? 24.889 14.323 -7.719 1.00 35.50 187 LEU A O 1
ATOM 1467 N N . THR A 1 188 ? 26.382 13.904 -6.121 1.00 39.03 188 THR A N 1
ATOM 1468 C CA . THR A 1 188 ? 25.517 14.291 -4.993 1.00 39.03 188 THR A CA 1
ATOM 1469 C C . THR A 1 188 ? 25.398 15.789 -4.704 1.00 39.03 188 THR A C 1
ATOM 1471 O O . THR A 1 188 ? 24.496 16.169 -3.974 1.00 39.03 188 THR A O 1
ATOM 1474 N N . HIS A 1 189 ? 26.199 16.685 -5.287 1.00 37.03 189 HIS A N 1
ATOM 1475 C CA . HIS A 1 189 ? 26.213 18.079 -4.804 1.00 37.03 189 HIS A CA 1
ATOM 1476 C C . HIS A 1 189 ? 25.071 18.998 -5.283 1.00 37.03 189 HIS A C 1
ATOM 1478 O O . HIS A 1 189 ? 24.982 20.123 -4.802 1.00 37.03 189 HIS A O 1
ATOM 1484 N N . HIS A 1 190 ? 24.195 18.575 -6.201 1.00 33.22 190 HIS A N 1
ATOM 1485 C CA . HIS A 1 190 ? 23.085 19.420 -6.698 1.00 33.22 190 HIS A CA 1
ATOM 1486 C C . HIS A 1 190 ? 21.700 18.761 -6.654 1.00 33.22 190 HIS A C 1
ATOM 1488 O O . HIS A 1 190 ? 20.720 19.370 -7.071 1.00 33.22 190 HIS A O 1
ATOM 1494 N N . VAL A 1 191 ? 21.596 17.530 -6.145 1.00 38.19 191 VAL A N 1
ATOM 1495 C CA . VAL A 1 191 ? 20.336 16.764 -6.154 1.00 38.19 191 VAL A CA 1
ATOM 1496 C C . VAL A 1 191 ? 19.752 16.579 -4.742 1.00 38.19 191 VAL A C 1
ATOM 1498 O O . VAL A 1 191 ? 18.667 16.030 -4.592 1.00 38.19 191 VAL A O 1
ATOM 1501 N N . GLU A 1 192 ? 20.423 17.067 -3.694 1.00 35.88 192 GLU A N 1
ATOM 1502 C CA . GLU A 1 192 ? 20.009 16.855 -2.296 1.00 35.88 192 GLU A CA 1
ATOM 1503 C C . GLU A 1 192 ? 18.679 17.535 -1.924 1.00 35.88 192 GLU A C 1
ATOM 1505 O O . GLU A 1 192 ? 17.902 16.954 -1.168 1.00 35.88 192 GLU A O 1
ATOM 1510 N N . GLU A 1 193 ? 18.346 18.693 -2.505 1.00 33.56 193 GLU A N 1
ATOM 1511 C CA . GLU A 1 193 ? 17.123 19.427 -2.133 1.00 33.56 193 GLU A CA 1
ATOM 1512 C C . GLU A 1 193 ? 15.827 18.836 -2.716 1.00 33.56 193 GLU A C 1
ATOM 1514 O O . GLU A 1 193 ? 14.775 18.942 -2.089 1.00 33.56 193 GLU A O 1
ATOM 1519 N N . LEU A 1 194 ? 15.876 18.141 -3.862 1.00 33.50 194 LEU A N 1
ATOM 1520 C CA . LEU A 1 194 ? 14.700 17.449 -4.424 1.00 33.50 194 LEU A CA 1
ATOM 1521 C C . LEU A 1 194 ? 14.592 15.974 -3.994 1.00 33.50 194 LEU A C 1
ATOM 1523 O O . LEU A 1 194 ? 13.526 15.370 -4.124 1.00 33.50 194 LEU A O 1
ATOM 1527 N N . LEU A 1 195 ? 15.678 15.383 -3.479 1.00 35.72 195 LEU A N 1
ATOM 1528 C CA . LEU A 1 195 ? 15.761 13.961 -3.119 1.00 35.72 195 LEU A CA 1
ATOM 1529 C C . LEU A 1 195 ? 15.502 13.657 -1.638 1.00 35.72 195 LEU A C 1
ATOM 1531 O O . LEU A 1 195 ? 15.608 12.493 -1.250 1.00 35.72 195 LEU A O 1
ATOM 1535 N N . MET A 1 196 ? 15.101 14.623 -0.802 1.00 32.44 196 MET A N 1
ATOM 1536 C CA . MET A 1 196 ? 14.802 14.333 0.615 1.00 32.44 196 MET A CA 1
ATOM 1537 C C . MET A 1 196 ? 13.758 13.208 0.806 1.00 32.44 196 MET A C 1
ATOM 1539 O O . MET A 1 196 ? 13.788 12.532 1.830 1.00 32.44 196 MET A O 1
ATOM 1543 N N . ASN A 1 197 ? 12.930 12.923 -0.211 1.00 36.03 197 ASN A N 1
ATOM 1544 C CA . ASN A 1 197 ? 11.991 11.791 -0.252 1.00 36.03 197 ASN A CA 1
ATOM 1545 C C . ASN A 1 197 ? 12.307 10.698 -1.299 1.00 36.03 197 ASN A C 1
ATOM 1547 O O . ASN A 1 197 ? 11.621 9.678 -1.354 1.00 36.03 197 ASN A O 1
ATOM 1551 N N . LEU A 1 198 ? 13.347 10.868 -2.120 1.00 34.84 198 LEU A N 1
ATOM 1552 C CA . LEU A 1 198 ? 13.723 9.948 -3.198 1.00 34.84 198 LEU A CA 1
ATOM 1553 C C . LEU A 1 198 ? 15.131 9.429 -2.946 1.00 34.84 198 LEU A C 1
ATOM 1555 O O . LEU A 1 198 ? 16.118 10.103 -3.221 1.00 34.84 198 LEU A O 1
ATOM 1559 N N . ARG A 1 199 ? 15.258 8.195 -2.463 1.00 42.69 199 ARG A N 1
ATOM 1560 C CA . ARG A 1 199 ? 16.563 7.528 -2.460 1.00 42.69 199 ARG A CA 1
ATOM 1561 C C . ARG A 1 199 ? 16.708 6.743 -3.762 1.00 42.69 199 ARG A C 1
ATOM 1563 O O . ARG A 1 199 ? 16.236 5.614 -3.864 1.00 42.69 199 ARG A O 1
ATOM 1570 N N . CYS A 1 200 ? 17.314 7.375 -4.767 1.00 35.25 200 CYS A N 1
ATOM 1571 C CA . CYS A 1 200 ? 17.737 6.726 -6.009 1.00 35.25 200 CYS A CA 1
ATOM 1572 C C . CYS A 1 200 ? 19.057 5.977 -5.770 1.00 35.25 200 CYS A C 1
ATOM 1574 O O . CYS A 1 200 ? 20.034 6.576 -5.324 1.00 35.25 200 CYS A O 1
ATOM 1576 N N . TRP A 1 201 ? 19.095 4.680 -6.079 1.00 41.94 201 TRP A N 1
ATOM 1577 C CA . TRP A 1 201 ? 20.281 3.833 -5.941 1.00 41.94 201 TRP A CA 1
ATOM 1578 C C . TRP A 1 201 ? 20.638 3.271 -7.320 1.00 41.94 201 TRP A C 1
ATOM 1580 O O . TRP A 1 201 ? 19.802 2.645 -7.968 1.00 41.94 201 TRP A O 1
ATOM 1590 N N . GLN A 1 202 ? 21.862 3.483 -7.802 1.00 35.09 202 GLN A N 1
ATOM 1591 C CA . GLN A 1 202 ? 22.308 2.934 -9.086 1.00 35.09 202 GLN A CA 1
ATOM 1592 C C . GLN A 1 202 ? 23.277 1.773 -8.833 1.00 35.09 202 GLN A C 1
ATOM 1594 O O . GLN A 1 202 ? 24.331 1.924 -8.220 1.00 35.09 202 GLN A O 1
ATOM 1599 N N . LEU A 1 203 ? 22.895 0.592 -9.312 1.00 32.66 203 LEU A N 1
ATOM 1600 C CA . LEU A 1 203 ? 23.693 -0.628 -9.300 1.00 32.66 203 LEU A CA 1
ATOM 1601 C C . LEU A 1 203 ? 24.275 -0.851 -10.694 1.00 32.66 203 LEU A C 1
ATOM 1603 O O . LEU A 1 203 ? 23.652 -0.496 -11.688 1.00 32.66 203 LEU A O 1
ATOM 1607 N N . LYS A 1 204 ? 25.461 -1.467 -10.782 1.00 31.73 204 LYS A N 1
ATOM 1608 C CA . LYS A 1 204 ? 26.315 -1.562 -11.991 1.00 31.73 204 LYS A CA 1
ATOM 1609 C C . LYS A 1 204 ? 25.631 -2.001 -13.313 1.00 31.73 204 LYS A C 1
ATOM 1611 O O . LYS A 1 204 ? 26.260 -1.868 -14.357 1.00 31.73 204 LYS A O 1
ATOM 1616 N N . LYS A 1 205 ? 24.381 -2.496 -13.302 1.00 32.53 205 LYS A N 1
ATOM 1617 C CA . LYS A 1 205 ? 23.533 -2.755 -14.491 1.00 32.53 205 LYS A CA 1
ATOM 1618 C C . LYS A 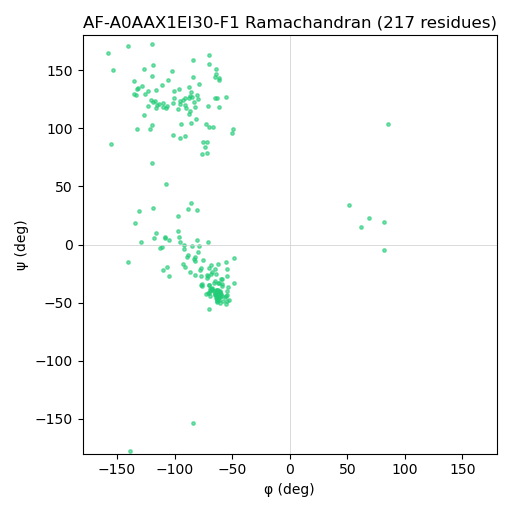1 205 ? 22.035 -2.396 -14.342 1.00 32.53 205 LYS A C 1
ATOM 1620 O O . LYS A 1 205 ? 21.350 -2.276 -15.360 1.00 32.53 205 LYS A O 1
ATOM 1625 N N . HIS A 1 206 ? 21.544 -2.176 -13.121 1.00 35.44 206 HIS A N 1
ATOM 1626 C CA . HIS A 1 206 ? 20.126 -1.969 -12.801 1.00 35.44 206 HIS A CA 1
ATOM 1627 C C . HIS A 1 206 ? 19.961 -0.700 -11.972 1.00 35.44 206 HIS A C 1
ATOM 1629 O O . HIS A 1 206 ? 20.739 -0.431 -11.054 1.00 35.44 206 HIS A O 1
ATOM 1635 N N . LEU A 1 207 ? 18.955 0.091 -12.309 1.00 39.31 207 LEU A N 1
ATOM 1636 C CA . LEU A 1 207 ? 18.566 1.231 -11.507 1.00 39.31 207 LEU A CA 1
ATOM 1637 C C . LEU A 1 207 ? 17.578 0.747 -10.444 1.00 39.31 207 LEU A C 1
ATOM 1639 O O . LEU A 1 207 ? 16.700 -0.047 -10.735 1.00 39.31 207 LEU A O 1
ATOM 1643 N N . PHE A 1 208 ? 17.727 1.180 -9.202 1.00 39.34 208 PHE A N 1
ATOM 1644 C CA . PHE A 1 208 ? 16.775 0.877 -8.142 1.00 39.34 208 PHE A CA 1
ATOM 1645 C C . PHE A 1 208 ? 16.255 2.194 -7.585 1.00 39.34 208 PHE A C 1
ATOM 1647 O O . PHE A 1 208 ? 16.897 2.850 -6.763 1.00 39.34 208 PHE A O 1
ATOM 1654 N N . ILE A 1 209 ? 15.071 2.594 -8.041 1.00 43.12 209 ILE A N 1
ATOM 1655 C CA . ILE A 1 209 ? 14.339 3.710 -7.444 1.00 43.12 209 ILE A CA 1
ATOM 1656 C C . ILE A 1 209 ? 13.360 3.109 -6.439 1.00 43.12 209 ILE A C 1
ATOM 1658 O O . ILE A 1 209 ? 12.242 2.743 -6.789 1.00 43.12 209 ILE A O 1
ATOM 1662 N N . ALA A 1 210 ? 13.780 2.989 -5.180 1.00 41.44 210 ALA A N 1
ATOM 1663 C CA . ALA A 1 210 ? 12.852 2.674 -4.103 1.00 41.44 210 ALA A CA 1
ATOM 1664 C C . ALA A 1 210 ? 12.047 3.942 -3.783 1.00 41.44 210 ALA A C 1
ATOM 1666 O O . ALA A 1 210 ? 12.431 4.744 -2.931 1.00 41.44 210 ALA A O 1
ATOM 1667 N N . LEU A 1 211 ? 10.933 4.129 -4.492 1.00 45.41 211 LEU A N 1
ATOM 1668 C CA . LEU A 1 211 ? 9.897 5.106 -4.152 1.00 45.41 211 LEU A CA 1
ATOM 1669 C C . LEU A 1 211 ? 9.158 4.595 -2.925 1.00 45.41 211 LEU A C 1
ATOM 1671 O O . LEU A 1 211 ? 8.104 3.971 -3.011 1.00 45.41 211 LEU A O 1
ATOM 1675 N N . MET A 1 212 ? 9.782 4.777 -1.774 1.00 38.78 212 MET A N 1
ATOM 1676 C CA . MET A 1 212 ? 9.245 4.311 -0.519 1.00 38.78 212 MET A CA 1
ATOM 1677 C C . MET A 1 212 ? 8.624 5.509 0.191 1.00 38.78 212 MET A C 1
ATOM 1679 O O . MET A 1 212 ? 9.308 6.266 0.875 1.00 38.78 212 MET A O 1
ATOM 1683 N N . PHE A 1 213 ? 7.317 5.675 -0.001 1.00 36.84 213 PHE A N 1
ATOM 1684 C CA . PHE A 1 213 ? 6.519 6.619 0.771 1.00 36.84 213 PHE A CA 1
ATOM 1685 C C . PHE A 1 213 ? 6.363 6.053 2.188 1.00 36.84 213 PHE A C 1
ATOM 1687 O O . PHE A 1 213 ? 5.443 5.302 2.491 1.00 36.84 213 PHE A O 1
ATOM 1694 N N . ILE A 1 214 ? 7.315 6.372 3.059 1.00 33.62 214 ILE A N 1
ATOM 1695 C CA . ILE A 1 214 ? 6.979 6.574 4.466 1.00 33.62 214 ILE A CA 1
ATOM 1696 C C . ILE A 1 214 ? 6.491 8.011 4.488 1.00 33.62 214 ILE A C 1
ATOM 1698 O O . ILE A 1 214 ? 7.225 8.867 4.003 1.00 33.62 214 ILE A O 1
ATOM 1702 N N . GLU A 1 215 ? 5.264 8.267 4.951 1.00 30.80 215 GLU A N 1
ATOM 1703 C CA . GLU A 1 215 ? 4.794 9.633 5.195 1.00 30.80 215 GLU A CA 1
ATOM 1704 C C . GLU A 1 215 ? 5.880 10.342 6.023 1.00 30.80 215 GLU A C 1
ATOM 1706 O O . GLU A 1 215 ? 6.024 10.114 7.224 1.00 30.80 215 GLU A O 1
ATOM 1711 N N . MET A 1 216 ? 6.726 11.139 5.360 1.00 25.77 216 MET A N 1
ATOM 1712 C CA . MET A 1 216 ? 7.539 12.118 6.047 1.00 25.77 216 MET A CA 1
ATOM 1713 C C . MET A 1 216 ? 6.518 13.036 6.691 1.00 25.77 216 MET A C 1
ATOM 1715 O O . MET A 1 216 ? 5.696 13.631 5.993 1.00 25.77 216 MET A O 1
ATOM 1719 N N . ASN A 1 217 ? 6.545 13.092 8.021 1.00 26.22 217 ASN A N 1
ATOM 1720 C CA . ASN A 1 217 ? 5.951 14.181 8.770 1.00 26.22 217 ASN A CA 1
ATOM 1721 C C . ASN A 1 217 ? 6.477 15.476 8.144 1.00 26.22 217 ASN A C 1
ATOM 1723 O O . ASN A 1 217 ? 7.602 15.889 8.422 1.00 26.22 217 ASN A O 1
ATOM 1727 N N . LEU A 1 218 ? 5.695 16.058 7.236 1.00 23.23 218 LEU A N 1
ATOM 1728 C CA . LEU A 1 218 ? 5.835 17.450 6.864 1.00 23.23 218 LEU A CA 1
ATOM 1729 C C . LEU A 1 218 ? 5.432 18.207 8.126 1.00 23.23 218 LEU A C 1
ATOM 1731 O O . LEU A 1 218 ? 4.263 18.200 8.521 1.00 23.23 218 LEU A O 1
ATOM 1735 N N . ILE A 1 219 ? 6.477 18.661 8.814 1.00 28.75 219 ILE A N 1
ATOM 1736 C CA . ILE A 1 219 ? 6.458 19.648 9.889 1.00 28.75 219 ILE A CA 1
ATOM 1737 C C . ILE A 1 219 ? 5.853 20.934 9.331 1.00 28.75 219 ILE A C 1
ATOM 1739 O O . ILE A 1 219 ? 6.195 21.272 8.173 1.00 28.75 219 ILE A O 1
#

Secondary structure (DSSP, 8-state):
-----------HHHHHHHSTT-SEEEE-TTS-BSHHHHTTS---EEEESSS--TTB-HHHHHHTTPEEEE-TTTTHHHHHHHHHHHHHHHHHHHT----EEEEE--SHHHHHHHHHHHHTT-EEEEE-HHHHHH-TT--PPPGGGGTTSSEEEE-PPP---SS--HHHHHHHHHHHHHHH-TT-TTSGGGTTTT-TT-EEEE-SS-EEEEEE-------

Mean predicted aligned error: 11.47 Å

InterPro domains:
  IPR006139 D-isomer specific 2-hydroxyacid dehydrogenase, catalytic domain [PF00389] (10-116)
  IPR036291 NAD(P)-binding domain superfamily [SSF51735] (75-160)
  IPR050223 D-isomer specific 2-hydroxyacid dehydrogenase [PTHR10996] (14-159)

Nearest PDB structures (foldseek):
  3oet-assembly4_G  TM=7.580E-01  e=4.986E-14  Salmonella enterica subsp. enterica serovar Typhimurium str. LT2
  3oet-assembly1_H  TM=7.791E-01  e=1.343E-13  Salmonella enterica subsp. enterica serovar Typhimurium str. LT2
  3oet-assembly8_D  TM=8.402E-01  e=7.600E-13  Salmonella enterica subsp. enterica serovar Typhimurium str. LT2
  3oet-assembly5_A  TM=8.589E-01  e=1.502E-12  Salmonella enterica subsp. enterica serovar Typhimurium str. LT2
  3oet-assembly6_B  TM=8.706E-01  e=5.864E-12  Salmonella enterica subsp. enterica serovar Typhimurium str. LT2

Sequence (219 aa):
MGNRWFEIPILPDELLQILDDHDVLLCRANLHVNAQLLKHHQIKFVATASSGIDHIDQDYLKAQGITLLSAKGANATAVADYVTSCLAFVEKNLQRSIKSAGVIGIGEVGSKVCQRLKAIGIDVLMFDPIKAYADPAFESLPLKSLYDCDVICVHANLHDRLPYPTRVEIYLMKRFFLHLNQTLLSLTHHVEELLMNLRCWQLKKHLFIALMFIEMNLI

Radius of gyration: 20.39 Å; Cα contacts (8 Å, |Δi|>4): 301; chains: 1; bounding box: 55×42×52 Å

Foldseek 3Di:
DDPDDDDDPDDLVRLLVVQAPDQEAEEEPVAQADCVSPVPHNHQEYEYPYQACPSHPPVRCVVVNRYYHYCHLVCQLVLLVVVVVVQVVVCVVVVHHFAEEEEEDCPSNSVSNVVSCVVVRHHYAYADVVVCVVDVVDDHDPPVVRPPGLEYEYDDHAACDPPCHVPVVVVVVVVVLVVQQPPPPPPPPPCVVVCPQWDWGDHPPHTYTHNDDPPDPPD

=== Feature glossary ===
Legend for the data blocks above and below:

— What the protein is —

The amino-acid sequence is the protein's primary structure: the linear order of residues from the N-terminus to the C-terminus, written in one-letter code. Everything else here — the 3D coordinates, the secondary structure, the domain annotations — is ultimately a consequence of this string.

Database cross-references. InterPro integrates a dozen domain/family signature databases into unified entries with residue-range hits. GO terms attach function/process/location labels with evidence codes. CATH codes position the fold in a four-level structural taxonomy. Organism is the NCBI-taxonomy species name.

— Where its atoms are —

The mmCIF block holds the 3D Cartesian coordinates of each backbone atom (N, Cα, C, O) in ångströms. mmCIF is the PDB's canonical archive format — a tagged-loop text representation of the atomic model.

The six renders are orthographic views along the three Cartesian axes in both directions. Representation (cartoon, sticks, or surface) and color scheme (sequence-rainbow or by-chain) vary across proteins so the training set covers all the common visualization conventions.

— Local backbone conformation —

Secondary structure is the local, repeating backbone conformation. DSSP classifies it into eight states by reading the hydrogen-bond network: three helix types (H, G, I), two β types (E, B), two non-regular types (T, S), and unstructured coil (-).

SS3 is a coarse helix/strand/coil call (letters a/b/c) made by the P-SEA algorithm from inter-Cα distances and dihedrals. It is less detailed than DSSP but needs only Cα positions.

Backbone dihedral angles. Every residue except chain termini has a φ (preceding-C → N → Cα → C) and a ψ (N → Cα → C → next-N). They are reported in degrees following the IUPAC sign convention. Secondary structure is essentially a statement about which (φ, ψ) basin each residue occupies.

— Global shape and packing —

The geometric summary reports three shape descriptors. Rg (radius of gyration) measures how spread out the Cα atoms are about their centre of mass; compact globular proteins have small Rg, elongated or unfolded ones large. Cα contacts (<8 Å, |i−j|>4) count long-range residue pairs in spatial proximity — high for tightly packed folds, near zero for rods or random coil. The bounding-box extents give the protein's footprint along x, y, z in Å.

Solvent accessibility: the surface area of each residue that a 1.4 Å water probe can touch, in Å². When only backbone atoms are present the absolute values are lower than full-atom SASA (side chains contribute most of the area) and are flagged as backbone-only.

Plot images: a contact map (which residues are close in 3D, as an N×N binary image), a Ramachandran scatter (backbone torsion angles, revealing secondary-structure composition at a glance), and — for AlphaFold structures — a PAE heatmap (pairwise prediction confidence).

— Structural neighborhood —

Foldseek's 3Di representation compresses backbone geometry into a per-residue letter drawn from a learned twenty-state alphabet. It captures the tertiary interaction pattern around each residue — which residues are packed against it in space, regardless of where they are in sequence.

Structural nearest neighbors (via Foldseek easy-search vs the PDB). Reported per hit: target PDB id, E-value, and alignment TM-score. A TM-score above ~0.5 is the conventional threshold for 'same fold'.

— Confidence and disorder —

pLDDT (predicted Local Distance Difference Test) is AlphaFold's per-residue confidence score, ranging from 0 to 100. Values above 90 indicate high confidence (typically well-packed cores); 70–90 is confident; 50–70 low confidence; below 50 usually means the region is disordered or the prediction is unreliable there. AlphaFold stores pLDDT in the mmCIF B-factor column.

For experimental (PDB) structures, the B-factor (temperature factor) quantifies the positional spread of each atom in the crystal — a combination of thermal vibration and static disorder — in units of Å². High B-factors mark flexible loops or poorly resolved regions; low B-factors mark the rigid, well-ordered core.

Predicted Aligned Error (PAE) is an AlphaFold confidence matrix: entry (i, j) is the expected error in the position of residue j, in ångströms, when the prediction is superimposed on the true structure at residue i. Low PAE within a block of residues means that block is internally rigid and well-predicted; high PAE between two blocks means their relative placement is uncertain even if each block individually is confident.